Protein AF-A0A2G3L9P7-F1 (afdb_monomer)

pLDDT: mean 85.63, std 14.63, range [37.03, 97.56]

Mean predicted aligned error: 9.43 Å

Secondary structure (DSSP, 8-state):
-THHHHHHHHHHHHHHT--S--HHHHHHHHHHGGGG-SS------HHHHHHHHHHHHHHT--TT----HHHHHHHEEEETTEEEEE-HHHHHHHHHHHHHHHHHHHHHHHHHHHHHHTT-------SS-------SSS-SS---HHHHHS-HHHHHHHHS----PPPP-TTTTTS--PPPPPPPPTTHHHHHHTSHHHHHHHHTS-TT-B-TTT--BHHHH-EE-TTS-EE--EEE--GGGTTS-EEEHHHHHHHHHHHHHHHHHH---SSSSTTS-HHHHHHHEE--TTSPPEE-HHHHHHHHHHHHHH--TT-

Sequence (315 aa):
MGDVLEETFNVEFVAAGTNIEQVEGQKLIDRMSSAFAAYDAILVCEDCNNVDTAAKKLLGVPREFSFSIGQIRGFIQVRDHQPHTVNQSKAQLAWEAAKPAFVLRMRIIKAVAKAAATDTHWFEPYPRKFEPIPVYGHGDRRLSRISTWFNSDVLIDALGMQTRVSKANVSRWRDGTHKRGKPVPANYLALLKSVEYKADNWDSLPDDWACPICRRSKSQIVYVGDQGQVRFNVATTGRAWHETPKICGHCSKVQMALKSEVKSHLGDFRDSYSFVSPNELAGIILPIPHADHQVRPAEAERLLSKILTNYRPDE

Radius of gyration: 24.28 Å; Cα contacts (8 Å, |Δi|>4): 365; chains: 1; bounding box: 57×48×66 Å

Foldseek 3Di:
DLLLLVLLLLVLLLVVVDLAALQLLVVLSVVCSVVLDPDDDDDDDPLLVVQQVVLCVVVVHDPPDTADPVLSVQFWDDDPPDRIDGNNVSSVVSCVVCVVVVVVSVVVSNVSSNCSSPVVDPGDDDPDDPPPPPPVPDPDPPDDVVCVVPPPVVVCVVPPDPPVPPDDPLLVLQVDDFDDFDDQRPSLVSLQVSHPVSVVVLVVDDQQDAFPQQRHGQQQLWAADPSRRIDWDKDAAKPLPVVRGIGGPLLVVLLVSLLVVLCVVPNDDPGSDNLDDSHLSSQQWDDDGRTHTHGNNVSSVVSSVVSNVPDDPPD

Solvent-accessible surface area (backbone atoms only — not comparable to full-atom values): 18595 Å² total; per-residue (Å²): 110,41,58,58,45,55,29,43,22,43,51,36,27,60,73,66,64,48,72,65,58,36,44,61,26,43,52,46,47,69,69,47,22,70,78,67,45,93,65,83,92,75,94,75,57,69,49,63,55,47,35,49,56,50,47,38,63,76,70,70,55,65,87,92,61,78,74,50,70,76,50,45,67,69,18,56,42,83,54,88,99,49,79,48,42,70,40,62,71,50,43,50,54,52,46,65,69,44,44,65,60,50,54,51,51,54,52,50,43,49,52,51,18,40,23,22,45,66,78,67,57,90,71,75,81,72,90,66,75,83,70,73,76,80,50,97,70,82,82,54,96,66,62,59,74,64,52,78,75,38,57,61,67,59,51,48,62,69,70,40,79,78,67,84,71,70,83,73,73,61,68,54,81,38,80,48,86,63,70,82,44,55,83,73,60,94,42,42,64,20,63,33,40,16,38,63,76,45,29,54,59,56,69,74,45,65,87,84,40,48,25,80,54,69,62,43,40,58,73,39,60,34,26,37,48,98,60,56,44,66,45,73,58,70,37,76,52,46,82,74,35,64,96,51,49,58,38,40,38,53,60,48,51,54,50,52,48,51,46,55,36,52,31,75,77,74,45,88,70,97,53,93,39,65,82,56,54,66,67,62,56,31,68,23,51,43,74,41,74,22,35,62,53,34,46,41,47,74,52,46,50,54,50,48,54,51,41,69,71,68,64,60,98,88,121

Nearest PDB structures (foldseek):
  2kn6-assembly1_A  TM=1.305E-01  e=3.969E+00  Homo sapiens

Structure (mmCIF, N/CA/C/O backbone):
data_AF-A0A2G3L9P7-F1
#
_entry.id   AF-A0A2G3L9P7-F1
#
loop_
_atom_site.group_PDB
_atom_site.id
_atom_site.type_symbol
_atom_site.label_atom_id
_atom_site.label_alt_id
_atom_site.label_comp_id
_atom_site.label_asym_id
_atom_site.label_entity_id
_atom_site.label_seq_id
_atom_site.pdbx_PDB_ins_code
_atom_site.Cartn_x
_atom_site.Cartn_y
_atom_site.Cartn_z
_atom_site.occupancy
_atom_site.B_iso_or_equiv
_atom_site.auth_seq_id
_atom_site.auth_comp_id
_atom_site.auth_asym_id
_atom_site.auth_atom_id
_atom_site.pdbx_PDB_model_num
ATOM 1 N N . MET A 1 1 ? -5.479 7.035 8.020 1.00 45.75 1 MET A N 1
ATOM 2 C CA . MET A 1 1 ? -6.450 6.677 9.093 1.00 45.75 1 MET A CA 1
ATOM 3 C C . MET A 1 1 ? -7.637 5.894 8.535 1.00 45.75 1 MET A C 1
ATOM 5 O O . MET A 1 1 ? -8.103 4.996 9.228 1.00 45.75 1 MET A O 1
ATOM 9 N N . GLY A 1 2 ? -8.071 6.173 7.299 1.00 57.84 2 GLY A N 1
ATOM 10 C CA . GLY A 1 2 ? -9.013 5.330 6.551 1.00 57.84 2 GLY A CA 1
ATOM 11 C C . GLY A 1 2 ? -8.522 3.902 6.257 1.00 57.84 2 GLY A C 1
ATOM 12 O O . GLY A 1 2 ? -9.295 2.967 6.080 1.00 57.84 2 GLY A O 1
ATOM 13 N N . ASP A 1 3 ? -7.211 3.729 6.333 1.00 78.00 3 ASP A N 1
ATOM 14 C CA . ASP A 1 3 ? -6.449 2.506 6.119 1.00 78.00 3 ASP A CA 1
ATOM 15 C C . ASP A 1 3 ? -6.865 1.363 7.063 1.00 78.00 3 ASP A C 1
ATOM 17 O O . ASP A 1 3 ? -6.783 0.202 6.686 1.00 78.00 3 ASP A O 1
ATOM 21 N N . VAL A 1 4 ? -7.326 1.672 8.286 1.00 89.94 4 VAL A N 1
ATOM 22 C CA . VAL A 1 4 ? -7.689 0.643 9.283 1.00 89.94 4 VAL A CA 1
ATOM 23 C C . VAL A 1 4 ? -8.975 -0.080 8.889 1.00 89.94 4 VAL A C 1
ATOM 25 O O . VAL A 1 4 ? -9.087 -1.290 9.086 1.00 89.94 4 VAL A O 1
ATOM 28 N N . LEU A 1 5 ? -9.951 0.646 8.336 1.00 92.12 5 LEU A N 1
ATOM 29 C CA . LEU A 1 5 ? -11.205 0.048 7.884 1.00 92.12 5 LEU A CA 1
ATOM 30 C C . LEU A 1 5 ? -10.962 -0.848 6.663 1.00 92.12 5 LEU A C 1
ATOM 32 O O . LEU A 1 5 ? -11.454 -1.972 6.642 1.00 92.12 5 LEU A O 1
ATOM 36 N N . GLU A 1 6 ? -10.154 -0.389 5.704 1.00 91.50 6 GLU A N 1
ATOM 37 C CA . GLU A 1 6 ? -9.757 -1.181 4.532 1.00 91.50 6 GLU A CA 1
ATOM 38 C C . GLU A 1 6 ? -8.949 -2.429 4.930 1.00 91.50 6 GLU A C 1
ATOM 40 O O . GLU A 1 6 ? -9.239 -3.532 4.470 1.00 91.50 6 GLU A O 1
ATOM 45 N N . GLU A 1 7 ? -7.976 -2.290 5.838 1.00 92.12 7 GLU A N 1
ATOM 46 C CA . GLU A 1 7 ? -7.202 -3.418 6.374 1.00 92.12 7 GLU A CA 1
ATOM 47 C C . GLU A 1 7 ? -8.119 -4.441 7.065 1.00 92.12 7 GLU A C 1
ATOM 49 O O . GLU A 1 7 ? -8.005 -5.643 6.821 1.00 92.12 7 GLU A O 1
ATOM 54 N N . THR A 1 8 ? -9.087 -3.973 7.861 1.00 93.94 8 THR A N 1
ATOM 55 C CA . THR A 1 8 ? -10.056 -4.852 8.535 1.00 93.94 8 THR A CA 1
ATOM 56 C C . THR A 1 8 ? -10.987 -5.540 7.534 1.00 93.94 8 THR A C 1
ATOM 58 O O . THR A 1 8 ? -11.251 -6.730 7.682 1.00 93.94 8 THR A O 1
ATOM 61 N N . PHE A 1 9 ? -11.449 -4.839 6.493 1.00 94.56 9 PHE A N 1
ATOM 62 C CA . PHE A 1 9 ? -12.254 -5.427 5.418 1.00 94.56 9 PHE A CA 1
ATOM 63 C C . PHE A 1 9 ? -11.512 -6.563 4.712 1.00 94.56 9 PHE A C 1
ATOM 65 O O . PHE A 1 9 ? -12.059 -7.654 4.585 1.00 94.56 9 PHE A O 1
ATOM 72 N N . ASN A 1 10 ? -10.245 -6.353 4.338 1.00 93.44 10 ASN A N 1
ATOM 73 C CA . ASN A 1 10 ? -9.432 -7.391 3.701 1.00 93.44 10 ASN A CA 1
ATOM 74 C C . ASN A 1 10 ? -9.293 -8.632 4.599 1.00 93.44 10 ASN A C 1
ATOM 76 O O . ASN A 1 10 ? -9.399 -9.761 4.120 1.00 93.44 10 ASN A O 1
ATOM 80 N N . VAL A 1 11 ? -9.084 -8.436 5.907 1.00 93.31 11 VAL A N 1
ATOM 81 C CA . VAL A 1 11 ? -8.995 -9.535 6.883 1.00 93.31 11 VAL A CA 1
ATOM 82 C C . VAL A 1 11 ? -10.316 -10.299 6.989 1.00 93.31 11 VAL A C 1
ATOM 84 O O . VAL A 1 11 ? -10.309 -11.528 6.919 1.00 93.31 11 VAL A O 1
ATOM 87 N N . GLU A 1 12 ? -11.444 -9.601 7.129 1.00 95.25 12 GLU A N 1
ATOM 88 C CA . GLU A 1 12 ? -12.764 -10.234 7.252 1.00 95.25 12 GLU A CA 1
ATOM 89 C C . GLU A 1 12 ? -13.196 -10.924 5.947 1.00 95.25 12 GLU A C 1
ATOM 91 O O . GLU A 1 12 ? -13.764 -12.011 6.000 1.00 95.25 12 GLU A O 1
ATOM 96 N N . PHE A 1 13 ? -12.859 -10.373 4.777 1.00 95.00 13 PHE A N 1
ATOM 97 C CA . PHE A 1 13 ? -13.116 -10.999 3.474 1.00 95.00 13 PHE A CA 1
ATOM 98 C C . PHE A 1 13 ? -12.363 -12.322 3.321 1.00 95.00 13 PHE A C 1
ATOM 100 O O . PHE A 1 13 ? -12.926 -13.335 2.897 1.00 95.00 13 PHE A O 1
ATOM 107 N N . VAL A 1 14 ? -11.080 -12.339 3.690 1.00 93.19 14 VAL A N 1
ATOM 108 C CA . VAL A 1 14 ? -10.279 -13.569 3.677 1.00 93.19 14 VAL A CA 1
ATOM 109 C C . VAL A 1 14 ? -10.830 -14.578 4.685 1.00 93.19 14 VAL A C 1
ATOM 111 O O . VAL A 1 14 ? -10.954 -15.755 4.355 1.00 93.19 14 VAL A O 1
ATOM 114 N N . ALA A 1 15 ? -11.214 -14.130 5.884 1.00 94.19 15 ALA A N 1
ATOM 115 C CA . ALA A 1 15 ? -11.796 -14.991 6.912 1.00 94.19 15 ALA A CA 1
ATOM 116 C C . ALA A 1 15 ? -13.164 -15.572 6.512 1.00 94.19 15 ALA A C 1
ATOM 118 O O . ALA A 1 15 ? -13.468 -16.708 6.869 1.00 94.19 15 ALA A O 1
ATOM 119 N N . ALA A 1 16 ? -13.973 -14.822 5.759 1.00 93.69 16 ALA A N 1
ATOM 120 C CA . ALA A 1 16 ? -15.252 -15.287 5.232 1.00 93.69 16 ALA A CA 1
ATOM 121 C C . ALA A 1 16 ? -15.091 -16.385 4.168 1.00 93.69 16 ALA A C 1
ATOM 123 O O . ALA A 1 16 ? -16.015 -17.167 3.958 1.00 93.69 16 ALA A O 1
ATOM 124 N N . GLY A 1 17 ? -13.941 -16.446 3.485 1.00 92.62 17 GLY A N 1
ATOM 125 C CA . GLY A 1 17 ? -13.656 -17.466 2.471 1.00 92.62 17 GLY A CA 1
ATOM 126 C C . GLY A 1 17 ? -14.577 -17.412 1.247 1.00 92.62 17 GLY A C 1
ATOM 127 O O . GLY A 1 17 ? -14.645 -18.378 0.490 1.00 92.62 17 GLY A O 1
ATOM 128 N N . THR A 1 18 ? -15.297 -16.304 1.050 1.00 90.69 18 THR A N 1
ATOM 129 C CA . THR A 1 18 ? -16.176 -16.112 -0.106 1.00 90.69 18 THR A CA 1
ATOM 130 C C . THR A 1 18 ? -15.362 -15.984 -1.392 1.00 90.69 18 THR A C 1
ATOM 132 O O . THR A 1 18 ? -14.296 -15.367 -1.399 1.00 90.69 18 THR A O 1
ATOM 135 N N . ASN A 1 19 ? -15.880 -16.555 -2.481 1.00 93.00 19 ASN A N 1
ATOM 136 C CA . ASN A 1 19 ? -15.361 -16.379 -3.842 1.00 93.00 19 ASN A CA 1
ATOM 137 C C . ASN A 1 19 ? -16.229 -15.414 -4.666 1.00 93.00 19 ASN A C 1
ATOM 139 O O . ASN A 1 19 ? -16.094 -15.357 -5.885 1.00 93.00 19 ASN A O 1
ATOM 143 N N . ILE A 1 20 ? -17.132 -14.688 -4.005 1.00 93.75 20 ILE A N 1
ATOM 144 C CA . ILE A 1 20 ? -18.011 -13.697 -4.621 1.00 93.75 20 ILE A CA 1
ATOM 145 C C . ILE A 1 20 ? -17.401 -12.315 -4.402 1.00 93.75 20 ILE A C 1
ATOM 147 O O . ILE A 1 20 ? -17.007 -11.968 -3.289 1.00 93.75 20 ILE A O 1
ATOM 151 N N . GLU A 1 21 ? -17.320 -11.541 -5.476 1.00 94.19 21 GLU A N 1
ATOM 152 C CA . GLU A 1 21 ? -16.833 -10.162 -5.477 1.00 94.19 21 GLU A CA 1
ATOM 153 C C . GLU A 1 21 ? -17.782 -9.269 -4.670 1.00 94.19 21 GLU A C 1
ATOM 155 O O . GLU A 1 21 ? -18.997 -9.340 -4.825 1.00 94.19 21 GLU A O 1
ATOM 160 N N . GLN A 1 22 ? -17.231 -8.422 -3.806 1.00 94.56 22 GLN A N 1
ATOM 161 C CA . GLN A 1 22 ? -17.985 -7.548 -2.901 1.00 94.56 22 GLN A CA 1
ATOM 162 C C . GLN A 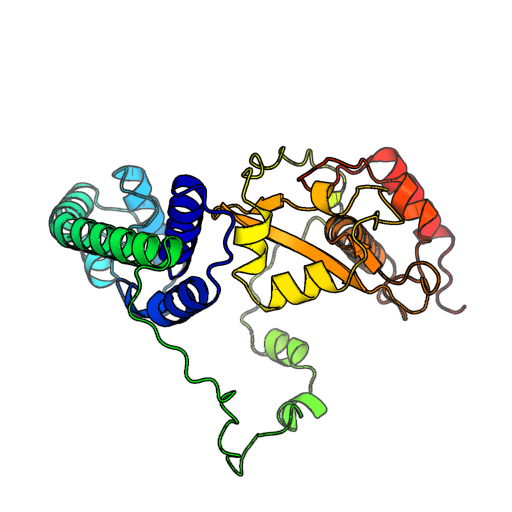1 22 ? -17.796 -6.087 -3.317 1.00 94.56 22 GLN A C 1
ATOM 164 O O . GLN A 1 22 ? -17.210 -5.283 -2.590 1.00 94.56 22 GLN A O 1
ATOM 169 N N . VAL A 1 23 ? -18.244 -5.752 -4.531 1.00 93.44 23 VAL A N 1
ATOM 170 C CA . VAL A 1 23 ? -18.059 -4.415 -5.125 1.00 93.44 23 VAL A CA 1
ATOM 171 C C . VAL A 1 23 ? -18.798 -3.338 -4.330 1.00 93.44 23 VAL A C 1
ATOM 173 O O . VAL A 1 23 ? -18.254 -2.267 -4.056 1.00 93.44 23 VAL A O 1
ATOM 176 N N . GLU A 1 24 ? -20.036 -3.613 -3.927 1.00 93.25 24 GLU A N 1
ATOM 177 C CA . GLU A 1 24 ? -20.835 -2.681 -3.127 1.00 93.25 24 GLU A CA 1
ATOM 178 C C . GLU A 1 24 ? -20.276 -2.537 -1.709 1.00 93.25 24 GLU A C 1
ATOM 180 O O . GLU A 1 24 ? -20.142 -1.416 -1.208 1.00 93.25 24 GLU A O 1
ATOM 185 N N . GLY A 1 25 ? -19.833 -3.651 -1.121 1.00 93.31 25 GLY A N 1
ATOM 186 C CA . GLY A 1 25 ? -19.114 -3.670 0.145 1.00 93.31 25 GLY A CA 1
ATOM 187 C C . GLY A 1 25 ? -17.874 -2.782 0.102 1.00 93.31 25 GLY A C 1
ATOM 188 O O . GLY A 1 25 ? -17.698 -1.935 0.975 1.00 93.31 25 GLY A O 1
ATOM 189 N N . GLN A 1 26 ? -17.058 -2.880 -0.950 1.00 92.50 26 GLN A N 1
ATOM 190 C CA . GLN A 1 26 ? -15.898 -2.006 -1.131 1.00 92.50 26 GLN A CA 1
ATOM 191 C C . GLN A 1 26 ? -16.296 -0.523 -1.242 1.00 92.50 26 GLN A C 1
ATOM 193 O O . GLN A 1 26 ? -15.678 0.326 -0.600 1.00 92.50 26 GLN A O 1
ATOM 198 N N . LYS A 1 27 ? -17.360 -0.189 -1.985 1.00 91.75 27 LYS A N 1
ATOM 199 C CA . LYS A 1 27 ? -17.859 1.197 -2.090 1.00 91.75 27 LYS A CA 1
ATOM 200 C C . LYS A 1 27 ? -18.332 1.750 -0.741 1.00 91.75 27 LYS A C 1
ATOM 202 O O . LYS A 1 27 ? -18.128 2.933 -0.456 1.00 91.75 27 LYS A O 1
ATOM 207 N N . LEU A 1 28 ? -18.928 0.911 0.109 1.00 93.19 28 LEU A N 1
ATOM 208 C CA . LEU A 1 28 ? -19.267 1.281 1.484 1.00 93.19 28 LEU A CA 1
ATOM 209 C C . LEU A 1 28 ? -18.010 1.607 2.302 1.00 93.19 28 LEU A C 1
ATOM 211 O O . LEU A 1 28 ? -17.993 2.619 3.009 1.00 93.19 28 LEU A O 1
ATOM 215 N N . ILE A 1 29 ? -16.962 0.785 2.189 1.00 93.19 29 ILE A N 1
ATOM 216 C CA . ILE A 1 29 ? -15.677 1.015 2.864 1.00 93.19 29 ILE A CA 1
ATOM 217 C C . ILE A 1 29 ? -15.079 2.355 2.436 1.00 93.19 29 ILE A C 1
ATOM 219 O O . ILE A 1 29 ? -14.770 3.180 3.299 1.00 93.19 29 ILE A O 1
ATOM 223 N N . ASP A 1 30 ? -15.004 2.616 1.130 1.00 89.19 30 ASP A N 1
ATOM 224 C CA . ASP A 1 30 ? -14.465 3.865 0.582 1.00 89.19 30 ASP A CA 1
ATOM 225 C C . ASP A 1 30 ? -15.252 5.086 1.088 1.00 89.19 30 ASP A C 1
ATOM 227 O O . ASP A 1 30 ? -14.669 6.099 1.482 1.00 89.19 30 ASP A O 1
ATOM 231 N N . ARG A 1 31 ? -16.585 4.970 1.161 1.00 88.31 31 ARG A N 1
ATOM 232 C CA . ARG A 1 31 ? -17.474 6.024 1.667 1.00 88.31 31 ARG A CA 1
ATOM 233 C C . ARG A 1 31 ? -17.305 6.289 3.164 1.00 88.31 31 ARG A C 1
ATOM 235 O O . ARG A 1 31 ? -17.352 7.444 3.583 1.00 88.31 31 ARG A O 1
ATOM 242 N N . MET A 1 32 ? -17.182 5.246 3.985 1.00 90.19 32 MET A N 1
ATOM 243 C CA . MET A 1 32 ? -17.156 5.372 5.451 1.00 90.19 32 MET A CA 1
ATOM 244 C C . MET A 1 32 ? -15.759 5.608 6.027 1.00 90.19 32 MET A C 1
ATOM 246 O O . MET A 1 32 ? -15.637 5.977 7.194 1.00 90.19 32 MET A O 1
ATOM 250 N N . SER A 1 33 ? -14.713 5.411 5.229 1.00 85.19 33 SER A N 1
ATOM 251 C CA . SER A 1 33 ? -13.311 5.453 5.645 1.00 85.19 33 SER A CA 1
ATOM 252 C C . SER A 1 33 ? -12.945 6.692 6.480 1.00 85.19 33 SER A C 1
ATOM 254 O O . SER A 1 33 ? -12.335 6.579 7.548 1.00 85.19 33 SER A O 1
ATOM 256 N N . SER A 1 34 ? -13.379 7.883 6.051 1.00 85.38 34 SER A N 1
ATOM 257 C CA . SER A 1 34 ? -13.113 9.148 6.752 1.00 85.38 34 SER A CA 1
ATOM 258 C C . SER A 1 34 ? -13.932 9.325 8.034 1.00 85.38 34 SER A C 1
ATOM 260 O O . SER A 1 34 ? -13.434 9.918 8.989 1.00 85.38 34 SER A O 1
ATOM 262 N N . ALA A 1 35 ? -15.146 8.768 8.100 1.00 87.94 35 ALA A N 1
ATOM 263 C CA . ALA A 1 35 ? -16.040 8.889 9.255 1.00 87.94 35 ALA A CA 1
ATOM 264 C C . ALA A 1 35 ? -15.494 8.194 10.513 1.00 87.94 35 ALA A C 1
ATOM 266 O O . ALA A 1 35 ? -15.916 8.495 11.626 1.00 87.94 35 ALA A O 1
ATOM 267 N N . PHE A 1 36 ? -14.541 7.274 10.345 1.00 90.19 36 PHE A N 1
ATOM 268 C CA . PHE A 1 36 ? -13.866 6.602 11.449 1.00 90.19 36 PHE A CA 1
ATOM 269 C C . PHE A 1 36 ? -12.564 7.277 11.885 1.00 90.19 36 PHE A C 1
ATOM 271 O O . PHE A 1 36 ? -11.889 6.737 12.759 1.00 90.19 36 PHE A O 1
ATOM 278 N N . ALA A 1 37 ? -12.167 8.422 11.327 1.00 87.69 37 ALA A N 1
ATOM 279 C CA . ALA A 1 37 ? -11.039 9.171 11.878 1.00 87.69 37 ALA A CA 1
ATOM 280 C C . ALA A 1 37 ? -11.345 9.601 13.328 1.00 87.69 37 ALA A C 1
ATOM 282 O O . ALA A 1 37 ? -12.459 10.008 13.639 1.00 87.69 37 ALA A O 1
ATOM 283 N N . ALA A 1 38 ? -10.367 9.494 14.239 1.00 87.12 38 ALA A N 1
ATOM 284 C CA . ALA A 1 38 ? -10.576 9.946 15.623 1.00 87.12 38 ALA A CA 1
ATOM 285 C C . ALA A 1 38 ? -10.618 11.475 15.729 1.00 87.12 38 ALA A C 1
ATOM 287 O O . ALA A 1 38 ? -11.295 11.999 16.609 1.00 87.12 38 ALA A O 1
ATOM 288 N N . TYR A 1 39 ? -9.862 12.160 14.869 1.00 87.50 39 TYR A N 1
ATOM 289 C CA . TYR A 1 39 ? -9.639 13.601 14.906 1.00 87.50 39 TYR A CA 1
ATOM 290 C C . TYR A 1 39 ? -9.497 14.141 13.483 1.00 87.50 39 TYR A C 1
ATOM 292 O O . TYR A 1 39 ? -9.090 13.403 12.578 1.00 87.50 39 TYR A O 1
ATOM 300 N N . ASP A 1 40 ? -9.776 15.432 13.317 1.00 85.50 40 ASP A N 1
ATOM 301 C CA . ASP A 1 40 ? -9.566 16.143 12.060 1.00 85.50 40 ASP A CA 1
ATOM 302 C C . ASP A 1 40 ? -8.080 16.230 11.696 1.00 85.50 40 ASP A C 1
ATOM 304 O O . ASP A 1 40 ? -7.196 16.281 12.558 1.00 85.50 40 ASP A O 1
ATOM 308 N N . ALA A 1 41 ? -7.802 16.266 10.393 1.00 84.31 41 ALA A N 1
ATOM 309 C CA . ALA A 1 41 ? -6.450 16.452 9.889 1.00 84.31 41 ALA A CA 1
ATOM 310 C C . ALA A 1 41 ? -5.984 17.891 10.149 1.00 84.31 41 ALA A C 1
ATOM 312 O O . ALA A 1 41 ? -6.588 18.844 9.657 1.00 84.31 41 ALA A O 1
ATOM 313 N N . ILE A 1 42 ? -4.889 18.041 10.895 1.00 84.94 42 ILE A 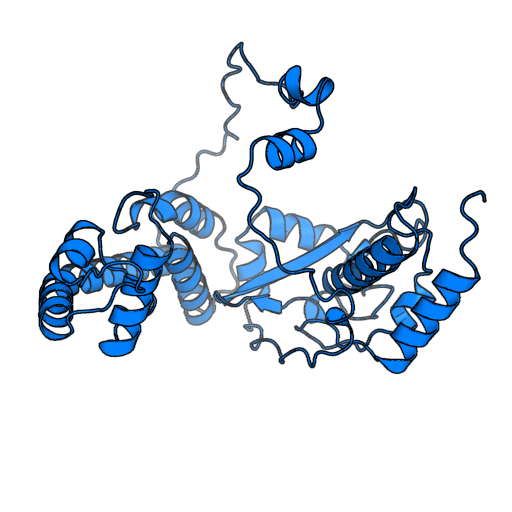N 1
ATOM 314 C CA . ILE A 1 42 ? -4.285 19.340 11.205 1.00 84.94 42 ILE A CA 1
ATOM 315 C C . ILE A 1 42 ? -2.767 19.302 11.028 1.00 84.94 42 ILE A C 1
ATOM 317 O O . ILE A 1 42 ? -2.140 18.248 11.150 1.00 84.94 42 ILE A O 1
ATOM 321 N N . LEU A 1 43 ? -2.176 20.462 10.735 1.00 87.94 43 LEU A N 1
ATOM 322 C CA . LEU A 1 43 ? -0.730 20.608 10.588 1.00 87.94 43 LEU A CA 1
ATOM 323 C C . LEU A 1 43 ? -0.057 20.642 11.966 1.00 87.94 43 LEU A C 1
ATOM 325 O O . LEU A 1 43 ? -0.441 21.426 12.833 1.00 87.94 43 LEU A O 1
ATOM 329 N N . VAL A 1 44 ? 0.977 19.822 12.143 1.00 85.38 44 VAL A N 1
ATOM 330 C CA . VAL A 1 44 ? 1.804 19.775 13.355 1.00 85.38 44 VAL A CA 1
ATOM 331 C C . VAL A 1 44 ? 3.285 19.792 12.996 1.00 85.38 44 VAL A C 1
ATOM 333 O O . VAL A 1 44 ? 3.665 19.376 11.902 1.00 85.38 44 VAL A O 1
ATOM 336 N N . CYS A 1 45 ? 4.128 20.272 13.914 1.00 89.12 45 CYS A N 1
ATOM 337 C CA . CYS A 1 45 ? 5.578 20.186 13.747 1.00 89.12 45 CYS A CA 1
ATOM 338 C C . CYS A 1 45 ? 6.081 18.742 13.920 1.00 89.12 45 CYS A C 1
ATOM 340 O O . CYS A 1 45 ? 5.410 17.894 14.519 1.00 89.12 45 CYS A O 1
ATOM 342 N N . GLU A 1 46 ? 7.290 18.482 13.421 1.00 89.56 46 GLU A N 1
ATOM 343 C CA . GLU A 1 46 ? 7.929 17.164 13.480 1.00 89.56 46 GLU A CA 1
ATOM 344 C C . GLU A 1 46 ? 8.090 16.656 14.921 1.00 89.56 46 GLU A C 1
ATOM 346 O O . GLU A 1 46 ? 7.760 15.506 15.205 1.00 89.56 46 GLU A O 1
ATOM 351 N N . ASP A 1 47 ? 8.493 17.517 15.860 1.00 90.94 47 ASP A N 1
ATOM 352 C CA . ASP A 1 47 ? 8.690 17.120 17.258 1.00 90.94 47 ASP A CA 1
ATOM 353 C C . ASP A 1 47 ? 7.383 16.689 17.945 1.00 90.94 47 ASP A C 1
ATOM 355 O O . ASP A 1 47 ? 7.357 15.689 18.663 1.00 90.94 47 ASP A O 1
ATOM 359 N N . CYS A 1 48 ? 6.267 17.380 17.689 1.00 90.44 48 CYS A N 1
ATOM 360 C CA . CYS A 1 48 ? 4.949 16.978 18.194 1.00 90.44 48 CYS A CA 1
ATOM 361 C C . CYS A 1 48 ? 4.485 15.642 17.592 1.00 90.44 48 CYS A C 1
ATOM 363 O O . CYS A 1 48 ? 3.915 14.812 18.302 1.00 90.44 48 CYS A O 1
ATOM 365 N N . ASN A 1 49 ? 4.753 15.407 16.304 1.00 90.19 49 ASN A N 1
ATOM 366 C CA . ASN A 1 49 ? 4.449 14.132 15.651 1.00 90.19 49 ASN A CA 1
ATOM 367 C C . ASN A 1 49 ? 5.310 12.979 16.212 1.00 90.19 49 ASN A C 1
ATOM 369 O O . ASN A 1 49 ? 4.829 11.862 16.432 1.00 90.19 49 ASN A O 1
ATOM 373 N N . ASN A 1 50 ? 6.579 13.260 16.517 1.00 93.56 50 ASN A N 1
ATOM 374 C CA . ASN A 1 50 ? 7.495 12.304 17.135 1.00 93.56 50 ASN A CA 1
ATOM 375 C C . ASN A 1 50 ? 7.061 11.925 18.558 1.00 93.56 50 ASN A C 1
ATOM 377 O O . ASN A 1 50 ? 7.216 10.769 18.954 1.00 93.56 50 ASN A O 1
ATOM 381 N N . VAL A 1 51 ? 6.457 12.854 19.304 1.00 95.12 51 VAL A N 1
ATOM 382 C CA . VAL A 1 51 ? 5.922 12.607 20.653 1.00 95.12 51 VAL A CA 1
ATOM 383 C C . VAL A 1 51 ? 4.783 11.587 20.658 1.00 95.12 51 VAL A C 1
ATOM 385 O O . VAL A 1 51 ? 4.789 10.712 21.523 1.00 95.12 51 VAL A O 1
ATOM 388 N N . ASP A 1 52 ? 3.855 11.627 19.693 1.00 94.00 52 ASP A N 1
ATOM 389 C CA . ASP A 1 52 ? 2.815 10.588 19.546 1.00 94.00 52 ASP A CA 1
ATOM 390 C C . ASP A 1 52 ? 3.459 9.209 19.345 1.00 94.00 52 ASP A C 1
ATOM 392 O O . ASP A 1 52 ? 3.167 8.248 20.057 1.00 94.00 52 ASP A O 1
ATOM 396 N N . THR A 1 53 ? 4.411 9.121 18.415 1.00 92.88 53 THR A N 1
ATOM 397 C CA . THR A 1 53 ? 5.125 7.871 18.113 1.00 92.88 53 THR A CA 1
ATOM 398 C C . THR A 1 53 ? 5.895 7.342 19.327 1.00 92.88 53 THR A C 1
ATOM 400 O O . THR A 1 53 ? 5.813 6.151 19.645 1.00 92.88 53 THR A O 1
ATOM 403 N N . ALA A 1 54 ? 6.609 8.216 20.040 1.00 94.38 54 ALA A N 1
ATOM 404 C CA . ALA A 1 54 ? 7.359 7.865 21.239 1.00 94.38 54 ALA A CA 1
ATOM 405 C C . ALA A 1 54 ? 6.436 7.400 22.375 1.00 94.38 54 ALA A C 1
ATOM 407 O O . ALA A 1 54 ? 6.698 6.362 22.982 1.00 94.38 54 ALA A O 1
ATOM 408 N N . ALA A 1 55 ? 5.333 8.114 22.625 1.00 95.75 55 ALA A N 1
ATOM 409 C CA . ALA A 1 55 ? 4.359 7.751 23.650 1.00 95.75 55 ALA A CA 1
ATOM 410 C C . ALA A 1 55 ? 3.740 6.379 23.363 1.00 95.75 55 ALA A C 1
ATOM 412 O O . ALA A 1 55 ? 3.712 5.522 24.246 1.00 95.75 55 ALA A O 1
ATOM 413 N N . LYS A 1 56 ? 3.328 6.118 22.115 1.00 95.12 56 LYS A N 1
ATOM 414 C CA . LYS A 1 56 ? 2.757 4.818 21.739 1.00 95.12 56 LYS A CA 1
ATOM 415 C C . LYS A 1 56 ? 3.728 3.665 21.978 1.00 95.12 56 LYS A C 1
ATOM 417 O O . LYS A 1 56 ? 3.340 2.638 22.530 1.00 95.12 56 LYS A O 1
ATOM 422 N N . LYS A 1 57 ? 5.002 3.858 21.618 1.00 95.06 57 LYS A N 1
ATOM 423 C CA . LYS A 1 57 ? 6.062 2.865 21.829 1.00 95.06 57 LYS A CA 1
ATOM 424 C C . LYS A 1 57 ? 6.338 2.615 23.314 1.00 95.06 57 LYS A C 1
ATOM 426 O O . LYS A 1 57 ? 6.497 1.464 23.701 1.00 95.06 57 LYS A O 1
ATOM 431 N N . LEU A 1 58 ? 6.387 3.671 24.131 1.00 95.12 58 LEU A N 1
ATOM 432 C CA . LEU A 1 58 ? 6.626 3.570 25.576 1.00 95.12 58 LEU A CA 1
ATOM 433 C C . LEU A 1 58 ? 5.510 2.819 26.306 1.00 95.12 58 LEU A C 1
ATOM 435 O O . LEU A 1 58 ? 5.784 2.086 27.251 1.00 95.12 58 LEU A O 1
ATOM 439 N N . LEU A 1 59 ? 4.263 3.015 25.878 1.00 95.75 59 LEU A N 1
ATOM 440 C CA . LEU A 1 59 ? 3.087 2.444 26.534 1.00 95.75 59 LEU A CA 1
ATOM 441 C C . LEU A 1 59 ? 2.635 1.102 25.930 1.00 95.75 59 LEU A C 1
ATOM 443 O O . LEU A 1 59 ? 1.765 0.446 26.494 1.00 95.75 59 LEU A O 1
ATOM 447 N N . GLY A 1 60 ? 3.190 0.697 24.783 1.00 94.38 60 GLY A N 1
ATOM 448 C CA . GLY A 1 60 ? 2.801 -0.537 24.093 1.00 94.38 60 GLY A CA 1
ATOM 449 C C . GLY A 1 60 ? 1.357 -0.526 23.578 1.00 94.38 60 GLY A C 1
ATOM 450 O O . GLY A 1 60 ? 0.711 -1.572 23.536 1.00 94.38 60 GLY A O 1
ATOM 451 N N . VAL A 1 61 ? 0.823 0.647 23.223 1.00 94.44 61 VAL A N 1
ATOM 452 C CA . VAL A 1 61 ? -0.558 0.773 22.723 1.00 94.44 61 VAL A CA 1
ATOM 453 C C . VAL A 1 61 ? -0.676 0.305 21.262 1.00 94.44 61 VAL A C 1
ATOM 455 O O . VAL A 1 61 ? 0.328 0.291 20.542 1.00 94.44 61 VAL A O 1
ATOM 458 N N . PRO A 1 62 ? -1.887 -0.062 20.795 1.00 93.31 62 PRO A N 1
ATOM 459 C CA . PRO A 1 62 ? -2.106 -0.525 19.423 1.00 93.31 62 PRO A CA 1
ATOM 460 C C . PRO A 1 62 ? -1.679 0.490 18.352 1.00 93.31 62 PRO A C 1
ATOM 462 O O . PRO A 1 62 ? -1.769 1.702 18.556 1.00 93.31 62 PRO A O 1
ATOM 465 N N . ARG A 1 63 ? -1.261 -0.006 17.178 1.00 90.81 63 ARG A N 1
ATOM 466 C CA . ARG A 1 63 ? -0.763 0.822 16.059 1.00 90.81 63 ARG A CA 1
ATOM 467 C C . ARG A 1 63 ? -1.835 1.769 15.517 1.00 90.81 63 ARG A C 1
ATOM 469 O O . ARG A 1 63 ? -1.518 2.848 15.025 1.00 90.81 63 ARG A O 1
ATOM 476 N N . GLU A 1 64 ? -3.090 1.349 15.590 1.00 90.75 64 GLU A N 1
ATOM 477 C CA . GLU A 1 64 ? -4.268 2.035 15.060 1.00 90.75 64 GLU A CA 1
ATOM 478 C C . GLU A 1 64 ? -4.688 3.228 15.932 1.00 90.75 64 GLU A C 1
ATOM 480 O O . GLU A 1 64 ? -5.500 4.054 15.508 1.00 90.75 64 GLU A O 1
ATOM 485 N N . PHE A 1 65 ? -4.148 3.320 17.150 1.00 93.50 65 PHE A N 1
ATOM 486 C CA . PHE A 1 65 ? -4.382 4.430 18.057 1.00 93.50 65 PHE A CA 1
ATOM 487 C C . PHE A 1 65 ? -3.410 5.589 17.786 1.00 93.50 65 PHE A C 1
ATOM 489 O O . PHE A 1 65 ? -2.256 5.403 17.396 1.00 93.50 65 PHE A O 1
ATOM 496 N N . SER A 1 66 ? -3.883 6.809 18.019 1.00 91.88 66 SER A N 1
ATOM 497 C CA . SER A 1 66 ? -3.074 8.027 18.025 1.00 91.88 66 SER A CA 1
ATOM 498 C C . SER A 1 66 ? -3.665 8.987 19.047 1.00 91.88 66 SER A C 1
ATOM 500 O O . SER A 1 66 ? -4.886 9.019 19.225 1.00 91.88 66 SER A O 1
ATOM 502 N N . PHE A 1 67 ? -2.808 9.732 19.737 1.00 94.31 67 PHE A N 1
ATOM 503 C CA . PHE A 1 67 ? -3.245 10.744 20.685 1.00 94.31 67 PHE A CA 1
ATOM 504 C C . PHE A 1 67 ? -3.712 12.005 19.951 1.00 94.31 67 PHE A C 1
ATOM 506 O O . PHE A 1 67 ? -3.090 12.461 18.993 1.00 94.31 67 PHE A O 1
ATOM 513 N N . SER A 1 68 ? -4.793 12.617 20.435 1.00 93.00 68 SER A N 1
ATOM 514 C CA . SER A 1 68 ? -5.211 13.941 19.973 1.00 93.00 68 SER A CA 1
ATOM 515 C C . SER A 1 68 ? -4.172 14.998 20.342 1.00 93.00 68 SER A C 1
ATOM 517 O O . SER A 1 68 ? -3.425 14.846 21.311 1.00 93.00 68 SER A O 1
ATOM 519 N N . ILE A 1 69 ? -4.179 16.139 19.654 1.00 93.56 69 ILE A N 1
ATOM 520 C CA . ILE A 1 69 ? -3.299 17.259 20.023 1.00 93.56 69 ILE A CA 1
ATOM 521 C C . ILE A 1 69 ? -3.597 17.782 21.430 1.00 93.56 69 ILE A C 1
ATOM 523 O O . ILE A 1 69 ? -2.676 18.135 22.166 1.00 93.56 69 ILE A O 1
ATOM 527 N N . GLY A 1 70 ? -4.866 17.763 21.848 1.00 92.88 70 GLY A N 1
ATOM 528 C CA . GLY A 1 70 ? -5.243 18.091 23.223 1.00 92.88 70 GLY A CA 1
ATOM 529 C C . GLY A 1 70 ? -4.613 17.138 24.244 1.00 92.88 70 GLY A C 1
ATOM 530 O O . GLY A 1 70 ? -4.144 17.583 25.290 1.00 92.88 70 GLY A O 1
ATOM 531 N N . GLN A 1 71 ? -4.540 15.844 23.922 1.00 95.06 71 GLN A N 1
ATOM 532 C CA . GLN A 1 71 ? -3.889 14.841 24.767 1.00 95.06 71 GLN A CA 1
ATOM 533 C C . GLN A 1 71 ? -2.368 15.011 24.771 1.00 95.06 71 GLN A C 1
ATOM 535 O O . GLN A 1 71 ? -1.781 15.068 25.850 1.00 95.06 71 GLN A O 1
ATOM 540 N N . ILE A 1 72 ? -1.744 15.168 23.596 1.00 95.62 72 ILE A N 1
ATOM 541 C CA . ILE A 1 72 ? -0.297 15.398 23.452 1.00 95.62 72 ILE A CA 1
ATOM 542 C C . ILE A 1 72 ? 0.132 16.611 24.271 1.00 95.62 72 ILE A C 1
ATOM 544 O O . ILE A 1 72 ? 1.060 16.511 25.071 1.00 95.62 72 ILE A O 1
ATOM 548 N N . ARG A 1 73 ? -0.601 17.726 24.178 1.00 95.25 73 ARG A N 1
ATOM 549 C CA . ARG A 1 73 ? -0.354 18.927 24.989 1.00 95.25 73 ARG A CA 1
ATOM 550 C C . ARG A 1 73 ? -0.341 18.640 26.496 1.00 95.25 73 ARG A C 1
ATOM 552 O O . ARG A 1 73 ? 0.368 19.312 27.238 1.00 95.25 73 ARG A O 1
ATOM 559 N N . GLY A 1 74 ? -1.110 17.655 26.956 1.00 95.94 74 GLY A N 1
ATOM 560 C CA . GLY A 1 74 ? -1.183 17.276 28.365 1.00 95.94 74 GLY A CA 1
ATOM 561 C C . GLY A 1 74 ? 0.062 16.556 28.891 1.00 95.94 74 GLY A C 1
ATOM 562 O O . GLY A 1 74 ? 0.391 16.709 30.071 1.00 95.94 74 GLY A O 1
ATOM 563 N N . PHE A 1 75 ? 0.760 15.787 28.049 1.00 97.19 75 PHE A N 1
ATOM 564 C CA . PHE A 1 75 ? 1.898 14.955 28.466 1.00 97.19 75 PHE A CA 1
ATOM 565 C C . PHE A 1 75 ? 3.237 15.318 27.816 1.00 97.19 75 PHE A C 1
ATOM 567 O O . PHE A 1 75 ? 4.263 14.760 28.208 1.00 97.19 75 PHE A O 1
ATOM 574 N N . ILE A 1 76 ? 3.259 16.239 26.857 1.00 96.50 76 ILE A N 1
ATOM 575 C CA . ILE A 1 76 ? 4.490 16.713 26.231 1.00 96.50 76 ILE A CA 1
ATOM 576 C C . ILE A 1 76 ? 5.344 17.522 27.212 1.00 96.50 76 ILE A C 1
ATOM 578 O O . ILE A 1 76 ? 4.840 18.281 28.042 1.00 96.50 76 ILE A O 1
ATOM 582 N N . GLN A 1 77 ? 6.657 17.362 27.109 1.00 95.38 77 GLN A N 1
ATOM 583 C CA . GLN A 1 77 ? 7.647 18.150 27.828 1.00 95.38 77 GLN A CA 1
ATOM 584 C C . GLN A 1 77 ? 8.516 18.879 26.807 1.00 95.38 77 GLN A C 1
ATOM 586 O O . GLN A 1 77 ? 9.256 18.258 26.044 1.00 95.38 77 GLN A O 1
ATOM 591 N N . VAL A 1 78 ? 8.395 20.204 26.793 1.00 94.50 78 VAL A N 1
ATOM 592 C CA . VAL A 1 78 ? 9.117 21.088 25.874 1.00 94.50 78 VAL A CA 1
ATOM 593 C C . VAL A 1 78 ? 10.334 21.667 26.589 1.00 94.50 78 VAL A C 1
ATOM 595 O O . VAL A 1 78 ? 10.249 22.040 27.761 1.00 94.50 78 VAL A O 1
ATOM 598 N N . ARG A 1 79 ? 11.466 21.724 25.886 1.00 91.25 79 ARG A N 1
ATOM 599 C CA . ARG A 1 79 ? 12.707 22.360 26.335 1.00 91.25 79 ARG A CA 1
ATOM 600 C C . ARG A 1 79 ? 13.340 23.109 25.172 1.00 91.25 79 ARG A C 1
ATOM 602 O O . ARG A 1 79 ? 13.205 22.689 24.024 1.00 91.25 79 ARG A O 1
ATOM 609 N N . ASP A 1 80 ? 14.047 24.185 25.487 1.00 90.56 80 ASP A N 1
ATOM 610 C CA . ASP A 1 80 ? 14.709 25.007 24.480 1.00 90.56 80 ASP A CA 1
ATOM 611 C C . ASP A 1 80 ? 15.751 24.188 23.714 1.00 90.56 80 ASP A C 1
ATOM 613 O O . ASP A 1 80 ? 16.580 23.492 24.306 1.00 90.56 80 ASP A O 1
ATOM 617 N N . HIS A 1 81 ? 15.688 24.277 22.383 1.00 90.31 81 HIS A N 1
ATOM 618 C CA . HIS A 1 81 ? 16.623 23.636 21.452 1.00 90.31 81 HIS A CA 1
ATOM 619 C C . HIS A 1 81 ? 16.772 22.112 21.623 1.00 90.31 81 HIS A C 1
ATOM 621 O O . HIS A 1 81 ? 17.812 21.551 21.276 1.00 90.31 81 HIS A O 1
ATOM 627 N N . GLN A 1 82 ? 15.754 21.430 22.155 1.00 89.75 82 GLN A N 1
ATOM 628 C CA . GLN A 1 82 ? 15.762 19.980 22.353 1.00 89.75 82 GLN A CA 1
ATOM 629 C C . GLN A 1 82 ? 14.483 19.335 21.804 1.00 89.75 82 GLN A C 1
ATOM 631 O O . GLN A 1 82 ? 13.408 19.935 21.909 1.00 89.75 82 GLN A O 1
ATOM 636 N N . PRO A 1 83 ? 14.568 18.092 21.287 1.00 91.44 83 PRO A N 1
ATOM 637 C CA . PRO A 1 83 ? 13.387 17.323 20.922 1.00 91.44 83 PRO A CA 1
ATOM 638 C C . PRO A 1 83 ? 12.428 17.181 22.103 1.00 91.44 83 PRO A C 1
ATOM 640 O O . PRO A 1 83 ? 12.843 17.041 23.258 1.00 91.44 83 PRO A O 1
ATOM 643 N N . HIS A 1 84 ? 11.133 17.192 21.811 1.00 93.62 84 HIS A N 1
ATOM 644 C CA . HIS A 1 84 ? 10.107 17.051 22.834 1.00 93.62 84 HIS A CA 1
ATOM 645 C C . HIS A 1 84 ? 10.153 15.662 23.486 1.00 93.62 84 HIS A C 1
ATOM 647 O O . HIS A 1 84 ? 10.266 14.639 22.809 1.00 93.62 84 HIS A O 1
ATOM 653 N N . THR A 1 85 ? 10.027 15.618 24.813 1.00 95.12 85 THR A N 1
ATOM 654 C CA . THR A 1 85 ? 9.993 14.361 25.574 1.00 95.12 85 THR A CA 1
ATOM 655 C C . THR A 1 85 ? 8.585 14.047 26.075 1.00 95.12 85 THR A C 1
ATOM 657 O O . THR A 1 85 ? 7.703 14.905 26.125 1.00 95.12 85 THR A O 1
ATOM 660 N N . VAL A 1 86 ? 8.354 12.782 26.431 1.00 96.75 86 VAL A N 1
ATOM 661 C CA . VAL A 1 86 ? 7.050 12.278 26.882 1.00 96.75 86 VAL A CA 1
ATOM 662 C C . VAL A 1 86 ? 7.047 12.152 28.403 1.00 96.75 86 VAL A C 1
ATOM 664 O O . VAL A 1 86 ? 7.874 11.441 28.971 1.00 96.75 86 VAL A O 1
ATOM 667 N N . ASN A 1 87 ? 6.073 12.762 29.077 1.00 97.12 87 ASN A N 1
ATOM 668 C CA . ASN A 1 87 ? 5.747 12.410 30.456 1.00 97.12 87 ASN A CA 1
ATOM 669 C C . ASN A 1 87 ? 4.940 11.102 30.470 1.00 97.12 87 ASN A C 1
ATOM 671 O O . ASN A 1 87 ? 3.736 11.104 30.207 1.00 97.12 87 ASN A O 1
ATOM 675 N N . GLN A 1 88 ? 5.605 9.989 30.787 1.00 96.25 88 GLN A N 1
ATOM 676 C CA . GLN A 1 88 ? 5.012 8.651 30.719 1.00 96.25 88 GLN A CA 1
ATOM 677 C C . GLN A 1 88 ? 3.756 8.502 31.591 1.00 96.25 88 GLN A C 1
ATOM 679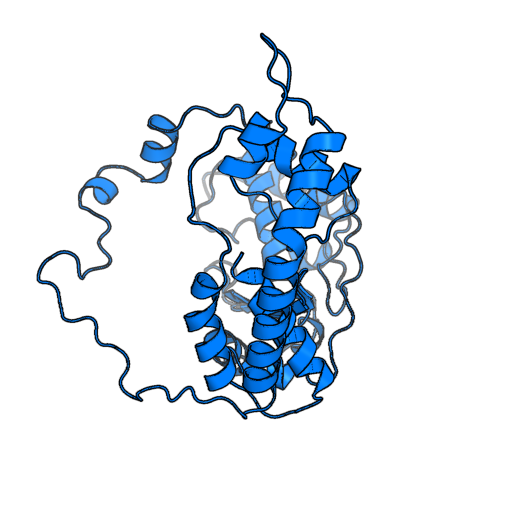 O O . GLN A 1 88 ? 2.753 7.973 31.119 1.00 96.25 88 GLN A O 1
ATOM 684 N N . SER A 1 89 ? 3.765 9.010 32.827 1.00 96.94 89 SER A N 1
ATOM 685 C CA . SER A 1 89 ? 2.617 8.891 33.737 1.00 96.94 89 SER A CA 1
ATOM 686 C C . SER A 1 89 ? 1.385 9.621 33.203 1.00 96.94 89 SER A C 1
ATOM 688 O O . SER A 1 89 ? 0.278 9.087 33.237 1.00 96.94 89 SER A O 1
ATOM 690 N N . LYS A 1 90 ? 1.565 10.830 32.654 1.00 97.12 90 LYS A N 1
ATOM 691 C CA . LYS A 1 90 ? 0.460 11.584 32.042 1.00 97.12 90 LYS A CA 1
ATOM 692 C C . LYS A 1 90 ? -0.019 10.951 30.735 1.00 97.12 90 LYS A C 1
ATOM 694 O O . LYS A 1 90 ? -1.221 10.940 30.482 1.00 97.12 90 LYS A O 1
ATOM 699 N N . ALA A 1 91 ? 0.893 10.402 29.934 1.00 97.00 91 ALA A N 1
ATOM 700 C CA . ALA A 1 91 ? 0.539 9.679 28.717 1.00 97.00 91 ALA A CA 1
ATOM 701 C C . ALA A 1 91 ? -0.279 8.411 29.033 1.00 97.00 91 ALA A C 1
ATOM 703 O O . ALA A 1 91 ? -1.276 8.152 28.362 1.00 97.00 91 ALA A O 1
ATOM 704 N N . GLN A 1 92 ? 0.073 7.674 30.095 1.00 97.56 92 GLN A N 1
ATOM 705 C CA . GLN A 1 92 ? -0.697 6.514 30.557 1.00 97.56 92 GLN A CA 1
ATOM 706 C C . GLN A 1 92 ? -2.120 6.909 30.969 1.00 97.56 92 GLN A C 1
ATOM 708 O O . GLN A 1 92 ? -3.077 6.255 30.562 1.00 97.56 92 GLN A O 1
ATOM 713 N N . LEU A 1 93 ? -2.279 7.997 31.730 1.00 97.50 93 LEU A N 1
ATOM 714 C CA . LEU A 1 93 ? -3.603 8.503 32.108 1.00 97.50 93 LEU A CA 1
ATOM 715 C C . LEU A 1 93 ? -4.432 8.912 30.883 1.00 97.50 93 LEU A C 1
ATOM 717 O O . LEU A 1 93 ? -5.616 8.588 30.804 1.00 97.50 93 LEU A O 1
ATOM 721 N N . ALA A 1 94 ? -3.811 9.585 29.908 1.00 97.06 94 ALA A N 1
ATOM 722 C CA . ALA A 1 94 ? -4.473 9.956 28.660 1.00 97.06 94 ALA A CA 1
ATOM 723 C C . ALA A 1 94 ? -4.916 8.722 27.854 1.00 97.06 94 ALA A C 1
ATOM 725 O O . ALA A 1 94 ? -6.009 8.723 27.286 1.00 97.06 94 ALA A O 1
ATO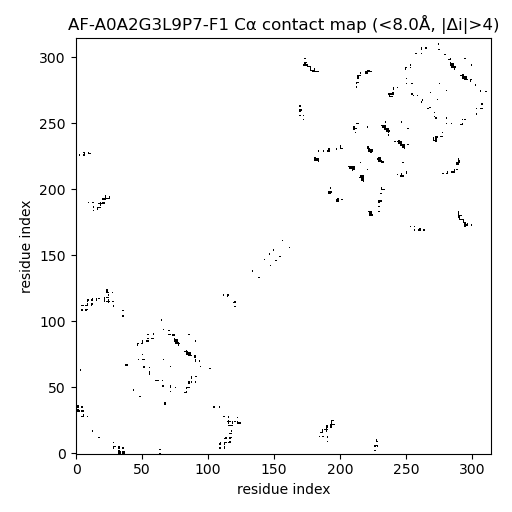M 726 N N . TRP A 1 95 ? -4.098 7.666 27.831 1.00 97.38 95 TRP A N 1
ATOM 727 C CA . TRP A 1 95 ? -4.439 6.404 27.180 1.00 97.38 95 TRP A CA 1
ATOM 728 C C . TRP A 1 95 ? -5.609 5.703 27.870 1.00 97.38 95 TRP A C 1
ATOM 730 O O . TRP A 1 95 ? -6.592 5.391 27.203 1.00 97.38 95 TRP A O 1
ATOM 740 N N . GLU A 1 96 ? -5.556 5.499 29.189 1.00 97.56 96 GLU A N 1
ATOM 741 C CA . GLU A 1 96 ? -6.640 4.816 29.910 1.00 97.56 96 GLU A CA 1
ATOM 742 C C . GLU A 1 96 ? -7.974 5.565 29.780 1.00 97.56 96 GLU A C 1
ATOM 744 O O . GLU A 1 96 ? -9.020 4.934 29.632 1.00 97.56 96 GLU A O 1
ATOM 749 N N . ALA A 1 97 ? -7.945 6.901 29.725 1.00 96.88 97 ALA A N 1
ATOM 750 C CA . ALA A 1 97 ? -9.134 7.705 29.448 1.00 96.88 97 ALA A CA 1
ATOM 751 C C . ALA A 1 97 ? -9.669 7.526 28.011 1.00 96.88 97 ALA A C 1
ATOM 753 O O . ALA A 1 97 ? -10.880 7.511 27.798 1.00 96.88 97 ALA A O 1
ATOM 754 N N . ALA A 1 98 ? -8.789 7.382 27.013 1.00 96.12 98 ALA A N 1
ATOM 755 C CA . ALA A 1 98 ? -9.167 7.241 25.601 1.00 96.12 98 ALA A CA 1
ATOM 756 C C . ALA A 1 98 ? -9.560 5.807 25.201 1.00 96.12 98 ALA A C 1
ATOM 758 O O . ALA A 1 98 ? -10.306 5.595 24.239 1.00 96.12 98 ALA A O 1
ATOM 759 N N . LYS A 1 99 ? -9.055 4.814 25.933 1.00 96.56 99 LYS A N 1
ATOM 760 C CA . LYS A 1 99 ? -9.172 3.387 25.629 1.00 96.56 99 LYS A CA 1
ATOM 761 C C . LYS A 1 99 ? -10.615 2.900 25.436 1.00 96.56 99 LYS A C 1
ATOM 763 O O . LYS A 1 99 ? -10.833 2.177 24.462 1.00 96.56 99 LYS A O 1
ATOM 768 N N . PRO A 1 100 ? -11.622 3.288 26.249 1.00 97.38 100 PRO A N 1
ATOM 769 C CA . PRO A 1 100 ? -13.002 2.849 26.026 1.00 97.38 100 PRO A CA 1
ATOM 770 C C . PRO A 1 100 ? -13.556 3.290 24.664 1.00 97.38 100 PRO A C 1
ATOM 772 O O . PRO A 1 100 ? -14.147 2.482 23.945 1.00 97.38 100 PRO A O 1
ATOM 775 N N . ALA A 1 101 ? -13.311 4.546 24.277 1.00 95.31 101 ALA A N 1
ATOM 776 C CA . ALA A 1 101 ? -13.747 5.084 22.990 1.00 95.31 101 ALA A CA 1
ATOM 777 C C . ALA A 1 101 ? -13.017 4.409 21.818 1.00 95.31 101 ALA A C 1
ATOM 779 O O . ALA A 1 101 ? -13.647 4.053 20.821 1.00 95.31 101 ALA A O 1
ATOM 780 N N . PHE A 1 102 ? -11.710 4.161 21.957 1.00 95.44 102 PHE A N 1
ATOM 781 C CA . PHE A 1 102 ? -10.930 3.409 20.973 1.00 95.44 102 PHE A CA 1
ATOM 782 C C . PHE A 1 102 ? -11.480 1.990 20.764 1.00 95.44 102 PHE A C 1
ATOM 784 O O . PHE A 1 102 ? -11.738 1.589 19.630 1.00 95.44 102 PHE A O 1
ATOM 791 N N . VAL A 1 103 ? -11.723 1.242 21.847 1.00 96.19 103 VAL A N 1
ATOM 792 C CA . VAL A 1 103 ? -12.264 -0.126 21.777 1.00 96.19 103 VAL A CA 1
ATOM 793 C C . VAL A 1 103 ? -13.641 -0.144 21.110 1.00 96.19 103 VAL A C 1
ATOM 795 O O . VAL A 1 103 ? -13.907 -1.014 20.277 1.00 96.19 103 VAL A O 1
ATOM 798 N N . LEU A 1 104 ? -14.511 0.818 21.437 1.00 96.25 104 LEU A N 1
ATOM 799 C CA . LEU A 1 104 ? -15.821 0.944 20.799 1.00 96.25 104 LEU A CA 1
ATOM 800 C C . LEU A 1 104 ? -15.688 1.226 19.297 1.00 96.25 104 LEU A C 1
ATOM 802 O O . LEU A 1 104 ? -16.306 0.528 18.494 1.00 96.25 104 LEU A O 1
ATOM 806 N N . ARG A 1 105 ? -14.842 2.188 18.909 1.00 95.19 105 ARG A N 1
ATOM 807 C CA . ARG A 1 105 ? -14.570 2.504 17.501 1.00 95.19 105 ARG A CA 1
ATOM 808 C C . ARG A 1 105 ? -14.084 1.271 16.738 1.00 95.19 105 ARG A C 1
ATOM 810 O O . ARG A 1 105 ? -14.617 0.977 15.673 1.00 95.19 105 ARG A O 1
ATOM 817 N N . MET A 1 106 ? -13.131 0.518 17.291 1.00 95.69 106 MET A N 1
ATOM 818 C CA . MET A 1 106 ? -12.613 -0.698 16.653 1.00 95.69 106 MET A CA 1
ATOM 819 C C . MET A 1 106 ? -13.680 -1.789 16.508 1.00 95.69 106 MET A C 1
ATOM 821 O O . MET A 1 106 ? -13.711 -2.488 15.496 1.00 95.69 106 MET A O 1
ATOM 825 N N . ARG A 1 107 ? -14.597 -1.914 17.477 1.00 97.00 107 ARG A N 1
ATOM 826 C CA . ARG A 1 107 ? -15.737 -2.837 17.376 1.00 97.00 107 ARG A CA 1
ATOM 827 C C . ARG A 1 107 ? -16.667 -2.463 16.221 1.00 97.00 107 ARG A C 1
ATOM 829 O O . ARG A 1 107 ? -17.095 -3.352 15.490 1.00 97.00 107 ARG A O 1
ATOM 836 N N . ILE A 1 108 ? -16.956 -1.173 16.051 1.00 96.00 108 ILE A N 1
ATOM 837 C CA . ILE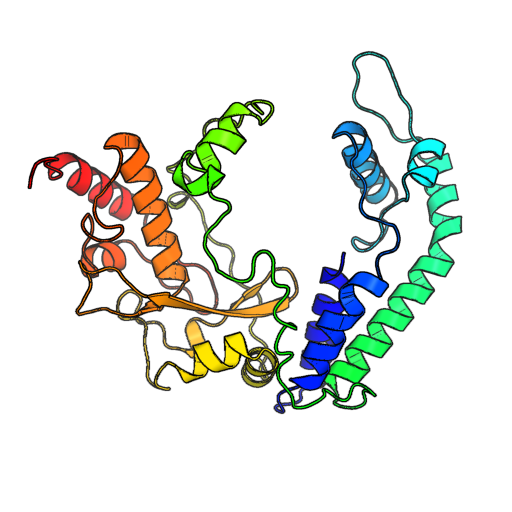 A 1 108 ? -17.807 -0.684 14.958 1.00 96.00 108 ILE A CA 1
ATOM 838 C C . ILE A 1 108 ? -17.106 -0.887 13.611 1.00 96.00 108 ILE A C 1
ATOM 840 O O . ILE A 1 108 ? -17.720 -1.436 12.703 1.00 96.00 108 ILE A O 1
ATOM 844 N N . ILE A 1 109 ? -15.818 -0.536 13.503 1.00 95.94 109 ILE A N 1
ATOM 845 C CA . ILE A 1 109 ? -15.004 -0.786 12.299 1.00 95.94 109 ILE A CA 1
ATOM 846 C C . ILE A 1 109 ? -15.084 -2.259 11.897 1.00 95.94 109 ILE A C 1
ATOM 848 O O . ILE A 1 109 ? -15.388 -2.562 10.748 1.00 95.94 109 ILE A O 1
ATOM 852 N N . LYS A 1 110 ? -14.884 -3.178 12.850 1.00 96.12 110 LYS A N 1
ATOM 853 C CA . LYS A 1 110 ? -14.970 -4.618 12.591 1.00 96.12 110 LYS A CA 1
ATOM 854 C C . LYS A 1 110 ? -16.361 -5.050 12.126 1.00 96.12 110 LYS A C 1
ATOM 856 O O . LYS A 1 110 ? -16.467 -5.853 11.207 1.00 96.12 110 LYS A O 1
ATOM 861 N N . ALA A 1 111 ? -17.422 -4.524 12.737 1.00 96.44 111 ALA A N 1
ATOM 862 C CA . ALA A 1 111 ? -18.793 -4.846 12.345 1.00 96.44 111 ALA A CA 1
ATOM 863 C C . ALA A 1 111 ? -19.109 -4.376 10.915 1.00 96.44 111 ALA A C 1
ATOM 865 O O . ALA A 1 111 ? -19.666 -5.145 10.136 1.00 96.44 111 ALA A O 1
ATOM 866 N N . VAL A 1 112 ? -18.705 -3.151 10.557 1.00 96.06 112 VAL A N 1
ATOM 867 C CA . VAL A 1 112 ? -18.876 -2.603 9.202 1.00 96.06 112 VAL A CA 1
ATOM 868 C C . VAL A 1 112 ? -18.055 -3.391 8.187 1.00 96.06 112 VAL A C 1
ATOM 870 O O . VAL A 1 112 ? -18.595 -3.811 7.170 1.00 96.06 112 VAL A O 1
ATOM 873 N N . ALA A 1 113 ? -16.777 -3.641 8.479 1.00 95.81 113 ALA A N 1
ATOM 874 C CA . ALA A 1 113 ? -15.888 -4.421 7.624 1.00 95.81 113 ALA A CA 1
ATOM 875 C C . ALA A 1 113 ? -16.431 -5.830 7.360 1.00 95.81 113 ALA A C 1
ATOM 877 O O . ALA A 1 113 ? -16.457 -6.272 6.215 1.00 95.81 113 ALA A O 1
ATOM 878 N N . LYS A 1 114 ? -16.922 -6.509 8.403 1.00 96.50 114 LYS A N 1
ATOM 879 C CA . LYS A 1 114 ? -17.541 -7.828 8.270 1.00 96.50 114 LYS A CA 1
ATOM 880 C C . LYS A 1 114 ? -18.799 -7.774 7.407 1.00 96.50 114 LYS A C 1
ATOM 882 O O . LYS A 1 114 ? -18.920 -8.578 6.495 1.00 96.50 114 LYS A O 1
ATOM 887 N N . ALA A 1 115 ? -19.699 -6.821 7.661 1.00 96.06 115 ALA A N 1
ATOM 888 C CA . ALA A 1 115 ? -20.922 -6.679 6.874 1.00 96.06 115 ALA A CA 1
ATOM 889 C C . ALA A 1 115 ? -20.632 -6.393 5.393 1.00 96.06 115 ALA A C 1
ATOM 891 O O . ALA A 1 115 ? -21.291 -6.955 4.524 1.00 96.06 115 ALA A O 1
ATOM 892 N N . ALA A 1 116 ? -19.621 -5.563 5.117 1.00 95.38 116 ALA A N 1
ATOM 893 C CA . ALA A 1 116 ? -19.139 -5.287 3.769 1.00 95.38 116 ALA A CA 1
ATOM 894 C C . ALA A 1 116 ? -18.523 -6.525 3.095 1.00 95.38 116 ALA A C 1
ATOM 896 O O . ALA A 1 116 ? -18.685 -6.716 1.898 1.00 95.38 116 ALA A O 1
ATOM 897 N N . ALA A 1 117 ? -17.813 -7.365 3.850 1.00 94.56 117 ALA A N 1
ATOM 898 C CA . ALA A 1 117 ? -17.144 -8.557 3.337 1.00 94.56 117 ALA A CA 1
ATOM 899 C C . ALA A 1 117 ? -18.089 -9.740 3.058 1.00 94.56 117 ALA A C 1
ATOM 901 O O . ALA A 1 117 ? -17.740 -10.624 2.277 1.00 94.56 117 ALA A O 1
ATOM 902 N N . THR A 1 118 ? -19.254 -9.789 3.710 1.00 93.19 118 THR A N 1
ATOM 903 C CA . THR A 1 118 ? -20.212 -10.904 3.610 1.00 93.19 118 THR A CA 1
ATOM 904 C C . THR A 1 118 ? -21.508 -10.549 2.886 1.00 93.19 118 THR A C 1
ATOM 906 O O . THR A 1 118 ? -22.471 -11.297 3.016 1.00 93.19 118 THR A O 1
ATOM 909 N N . ASP A 1 119 ? -21.558 -9.422 2.174 1.00 92.12 119 ASP A N 1
ATOM 910 C CA . ASP A 1 119 ? -22.761 -8.925 1.486 1.00 92.12 119 ASP A CA 1
ATOM 911 C C . ASP A 1 119 ? -23.979 -8.718 2.410 1.00 92.12 119 ASP A C 1
ATOM 913 O O . ASP A 1 119 ? -25.134 -8.825 2.015 1.00 92.12 119 ASP A O 1
ATOM 917 N N . THR A 1 120 ? -23.743 -8.450 3.699 1.00 92.25 120 THR A N 1
ATOM 918 C CA . THR A 1 120 ? -24.815 -8.193 4.682 1.00 92.25 120 THR A CA 1
ATOM 919 C C . THR A 1 120 ? -24.878 -6.715 5.058 1.00 92.25 120 THR A C 1
ATOM 921 O O . THR A 1 120 ? -25.179 -6.365 6.203 1.00 92.25 120 THR A O 1
ATOM 924 N N . HIS A 1 121 ? -24.499 -5.838 4.132 1.00 92.69 121 HIS A N 1
ATOM 925 C CA . HIS A 1 121 ? -24.467 -4.396 4.333 1.00 92.69 121 HIS A CA 1
ATOM 926 C C . HIS A 1 121 ? -25.752 -3.714 3.847 1.00 92.69 121 HIS A C 1
ATOM 928 O O . HIS A 1 121 ? -26.537 -4.276 3.098 1.00 92.69 121 HIS A O 1
ATOM 934 N N . TRP A 1 122 ? -25.954 -2.460 4.253 1.00 92.88 122 TRP A N 1
ATOM 935 C CA . TRP A 1 122 ? -27.126 -1.645 3.890 1.00 92.88 122 TRP A CA 1
ATOM 936 C C . TRP A 1 122 ? -26.843 -0.629 2.774 1.00 92.88 122 TRP A C 1
ATOM 938 O O . TRP A 1 122 ? -27.672 0.238 2.502 1.00 92.88 122 TRP A O 1
ATOM 948 N N . PHE A 1 123 ? -25.636 -0.642 2.203 1.00 91.50 123 PHE A N 1
ATOM 949 C CA . PHE A 1 123 ? -25.272 0.297 1.152 1.00 91.50 123 PHE A CA 1
ATOM 950 C C . PHE A 1 123 ? -25.906 -0.106 -0.171 1.00 91.50 123 PHE A C 1
ATOM 952 O O . PHE A 1 123 ? -25.648 -1.197 -0.656 1.00 91.50 123 PHE A O 1
ATOM 959 N N . GLU A 1 124 ? -26.675 0.805 -0.755 1.00 87.75 124 GLU A N 1
ATOM 960 C CA . GLU A 1 124 ? -27.253 0.650 -2.084 1.00 87.75 124 GLU A CA 1
ATOM 961 C C . GLU A 1 124 ? -26.689 1.764 -2.981 1.00 87.75 124 GLU A C 1
ATOM 963 O O . GLU A 1 124 ? -26.979 2.950 -2.761 1.00 87.75 124 GLU A O 1
ATOM 968 N N . PRO A 1 125 ? -25.816 1.442 -3.951 1.00 81.81 125 PRO A N 1
ATOM 969 C CA . PRO A 1 125 ? -25.312 2.439 -4.879 1.00 81.81 125 PRO A CA 1
ATOM 970 C C . PRO A 1 125 ? -26.413 2.845 -5.862 1.00 81.81 125 PRO A C 1
ATOM 972 O O . PRO A 1 125 ? -27.060 2.011 -6.487 1.00 81.81 125 PRO A O 1
ATOM 975 N N . TYR A 1 126 ? -26.580 4.149 -6.081 1.00 80.12 126 TYR A N 1
ATOM 976 C CA . TYR A 1 126 ? -27.433 4.605 -7.172 1.00 80.12 126 TYR A CA 1
ATOM 977 C C . TYR A 1 126 ? -26.730 4.324 -8.517 1.00 80.12 126 TYR A C 1
ATOM 979 O O . TYR A 1 126 ? -25.580 4.736 -8.687 1.00 80.12 126 TYR A O 1
ATOM 987 N N . PRO A 1 127 ? -27.384 3.666 -9.495 1.00 69.06 127 PRO A N 1
ATOM 988 C CA . PRO A 1 127 ? -26.735 3.188 -10.723 1.00 69.06 127 PRO A CA 1
ATOM 989 C C . 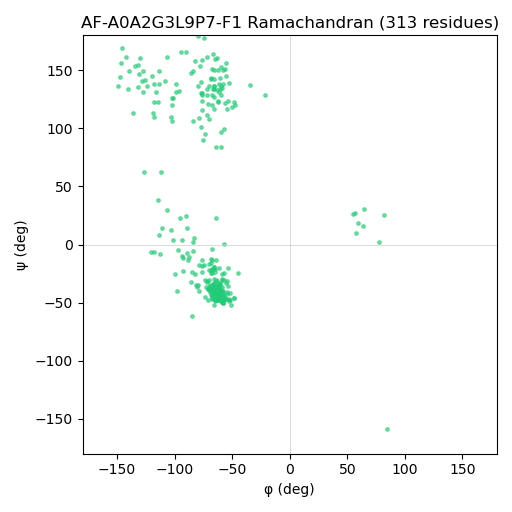PRO A 1 127 ? -26.270 4.312 -11.658 1.00 69.06 127 PRO A C 1
ATOM 991 O O . PRO A 1 127 ? -25.513 4.081 -12.604 1.00 69.06 127 PRO A O 1
ATOM 994 N N . ARG A 1 128 ? -26.703 5.553 -11.418 1.00 64.62 128 ARG A N 1
ATOM 995 C CA . ARG A 1 128 ? -26.259 6.695 -12.209 1.00 64.62 128 ARG A CA 1
ATOM 996 C C . ARG A 1 128 ? -24.849 7.080 -11.776 1.00 64.62 128 ARG A C 1
ATOM 998 O O . ARG A 1 128 ? -24.648 7.538 -10.652 1.00 64.62 128 ARG A O 1
ATOM 1005 N N . LYS A 1 129 ? -23.884 6.953 -12.695 1.00 58.81 129 LYS A N 1
ATOM 1006 C CA . LYS A 1 129 ? -22.589 7.635 -12.568 1.00 58.81 129 LYS A CA 1
ATOM 1007 C C . LYS A 1 129 ? -22.896 9.092 -12.241 1.00 58.81 129 LYS A C 1
ATOM 1009 O O . LYS A 1 129 ? -23.665 9.717 -12.969 1.00 58.81 129 LYS A O 1
ATOM 1014 N N . PHE A 1 130 ? -22.375 9.592 -11.124 1.00 55.06 130 PHE A N 1
ATOM 1015 C CA . PHE A 1 130 ? -22.491 11.001 -10.777 1.00 55.06 130 PHE A CA 1
ATOM 1016 C C . PHE A 1 130 ? -21.879 11.791 -11.934 1.00 55.06 130 PHE A C 1
ATOM 1018 O O . PHE A 1 130 ? -20.660 11.854 -12.066 1.00 55.06 130 PHE A O 1
ATOM 1025 N N . GLU A 1 131 ? -22.718 12.311 -12.826 1.00 57.06 131 GL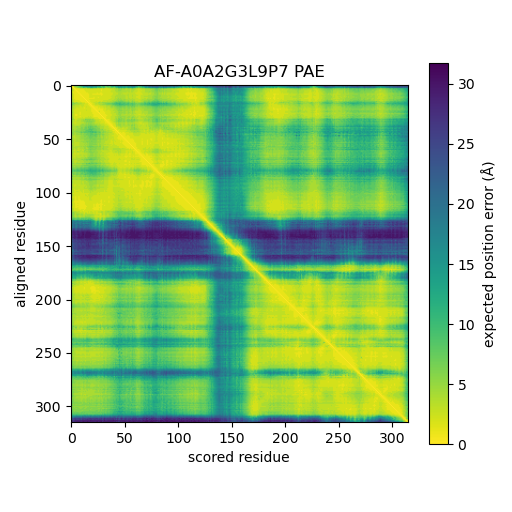U A N 1
ATOM 1026 C CA . GLU A 1 131 ? -22.314 13.350 -13.753 1.00 57.06 131 GLU A CA 1
ATOM 1027 C C . GLU A 1 131 ? -22.139 14.577 -12.870 1.00 57.06 131 GLU A C 1
ATOM 1029 O O . GLU A 1 131 ? -23.139 15.061 -12.324 1.00 57.06 131 GLU A O 1
ATOM 1034 N N . PRO A 1 132 ? -20.897 15.035 -12.621 1.00 56.00 132 PRO A N 1
ATOM 1035 C CA . PRO A 1 132 ? -20.723 16.271 -11.889 1.00 56.00 132 PRO A CA 1
ATOM 1036 C C . PRO A 1 132 ? -21.550 17.321 -12.618 1.00 56.00 132 PRO A C 1
ATOM 1038 O O . PRO A 1 132 ? -21.383 17.497 -13.826 1.00 56.00 132 PRO A O 1
ATOM 1041 N N . ILE A 1 133 ? -22.478 17.961 -11.896 1.00 55.81 133 ILE A N 1
ATOM 1042 C CA . ILE A 1 133 ? -23.218 19.110 -12.420 1.00 55.81 133 ILE A CA 1
ATOM 1043 C C . ILE A 1 133 ? -22.145 20.014 -13.023 1.00 55.81 133 ILE A C 1
ATOM 1045 O O . ILE A 1 133 ? -21.225 20.367 -12.277 1.00 55.81 133 ILE A O 1
ATOM 1049 N N . PRO A 1 134 ? -22.189 20.322 -14.334 1.00 50.12 134 PRO A N 1
ATOM 1050 C CA . PRO A 1 134 ? -21.184 21.160 -14.955 1.00 50.12 134 PRO A CA 1
ATOM 1051 C C . PRO A 1 134 ? -21.210 22.503 -14.239 1.00 50.12 134 PRO A C 1
ATOM 1053 O O . PRO A 1 134 ? -22.056 23.357 -14.494 1.00 50.12 134 PRO A O 1
ATOM 1056 N N . VAL A 1 135 ? -20.315 22.678 -13.272 1.00 47.81 135 VAL A N 1
ATOM 1057 C CA . VAL A 1 135 ? -20.088 23.983 -12.689 1.00 47.81 135 VAL A CA 1
ATOM 1058 C C . VAL A 1 135 ? -19.456 24.753 -13.836 1.00 47.81 135 VAL A C 1
ATOM 1060 O O . VAL A 1 135 ? -18.417 24.349 -14.357 1.00 47.81 135 VAL A O 1
ATOM 1063 N N . TYR A 1 136 ? -20.089 25.843 -14.268 1.00 47.84 136 TYR A N 1
ATOM 1064 C CA . TYR A 1 136 ? -19.573 26.711 -15.335 1.00 47.84 136 TYR A CA 1
ATOM 1065 C C . TYR A 1 136 ? -18.164 27.284 -15.037 1.00 47.84 136 TYR A C 1
ATOM 1067 O O . TYR A 1 136 ? -17.603 28.000 -15.862 1.00 47.84 136 TYR A O 1
ATOM 1075 N N . GLY A 1 137 ? -17.555 26.946 -13.895 1.00 46.03 137 GLY A N 1
ATOM 1076 C CA . GLY A 1 137 ? -16.135 27.109 -13.614 1.00 46.03 137 GLY A CA 1
ATOM 1077 C C . GLY A 1 137 ? -15.431 25.760 -13.436 1.00 46.03 137 GLY A C 1
ATOM 1078 O O . GLY A 1 137 ? -15.747 25.007 -12.522 1.00 46.03 137 GLY A O 1
ATOM 1079 N N . HIS A 1 138 ? -14.398 25.525 -14.250 1.00 41.72 138 HIS A N 1
ATOM 1080 C CA . HIS A 1 138 ? -13.313 24.552 -14.013 1.00 41.72 138 HIS A CA 1
ATOM 1081 C C . HIS A 1 138 ? -13.569 23.070 -14.351 1.00 41.72 138 HIS A C 1
ATOM 1083 O O . HIS A 1 138 ? -12.888 22.195 -13.824 1.00 41.72 138 HIS A O 1
ATOM 1089 N N . GLY A 1 139 ? -14.486 22.774 -15.274 1.00 37.03 139 GLY A N 1
ATOM 1090 C CA . GLY A 1 139 ? -14.788 21.402 -15.712 1.00 37.03 139 GLY A CA 1
ATOM 1091 C C . GLY A 1 139 ? -13.878 20.792 -16.788 1.00 37.03 139 GLY A C 1
ATOM 1092 O O . GLY A 1 139 ? -14.175 19.699 -17.257 1.00 37.03 139 GLY A O 1
ATOM 1093 N N . ASP A 1 140 ? -12.795 21.453 -17.204 1.00 41.59 140 ASP A N 1
ATOM 1094 C CA . ASP A 1 140 ? -11.835 20.859 -18.140 1.00 41.59 140 ASP A CA 1
ATOM 1095 C C . ASP A 1 140 ? -10.504 20.640 -17.423 1.00 41.59 140 ASP A C 1
ATOM 1097 O O . ASP A 1 140 ? -10.023 21.514 -16.702 1.00 41.59 140 ASP A O 1
ATOM 1101 N N . ARG A 1 141 ? -9.869 19.494 -17.674 1.00 42.88 141 ARG A N 1
ATOM 1102 C CA . ARG A 1 141 ? -8.519 19.106 -17.216 1.00 42.88 141 ARG A CA 1
ATOM 1103 C C . ARG A 1 141 ? -7.412 19.999 -17.793 1.00 42.88 141 ARG A C 1
ATOM 1105 O O . ARG A 1 141 ? -6.246 19.616 -17.845 1.00 42.88 141 ARG A O 1
ATOM 1112 N N . ARG A 1 142 ? -7.752 21.216 -18.202 1.00 42.75 142 ARG A N 1
ATOM 1113 C CA . ARG A 1 142 ? -6.823 22.325 -18.286 1.00 42.75 142 ARG A CA 1
ATOM 1114 C C . ARG A 1 142 ? -6.606 22.766 -16.856 1.00 42.75 142 ARG A C 1
ATOM 1116 O O . ARG A 1 142 ? -7.335 23.599 -16.319 1.00 42.75 142 ARG A O 1
ATOM 1123 N N . LEU A 1 143 ? -5.601 22.144 -16.250 1.00 45.41 143 LEU A N 1
ATOM 1124 C CA . LEU A 1 143 ? -4.774 22.766 -15.234 1.00 45.41 143 LEU A CA 1
ATOM 1125 C C . LEU A 1 143 ? -4.875 24.308 -15.365 1.00 45.41 143 LEU A C 1
ATOM 1127 O O . LEU A 1 143 ? -4.803 24.831 -16.485 1.00 45.41 143 LEU A O 1
ATOM 1131 N N . SER A 1 144 ? -5.165 25.004 -14.260 1.00 49.59 144 SER A N 1
ATOM 1132 C CA . SER A 1 144 ? -5.329 26.466 -14.205 1.00 49.59 144 SER A CA 1
ATOM 1133 C C . SER A 1 144 ? -4.379 27.156 -15.191 1.00 49.59 144 SER A C 1
ATOM 1135 O O . SER A 1 144 ? -3.233 26.760 -15.266 1.00 49.59 144 SER A O 1
ATOM 1137 N N . ARG A 1 145 ? -4.782 28.180 -15.962 1.00 52.59 145 ARG A N 1
ATOM 1138 C CA . ARG A 1 145 ? -3.891 28.841 -16.961 1.00 52.59 145 ARG A CA 1
ATOM 1139 C C . ARG A 1 145 ? -2.471 29.153 -16.436 1.00 52.59 145 ARG A C 1
ATOM 1141 O O . ARG A 1 145 ? -1.518 29.200 -17.204 1.00 52.59 145 ARG A O 1
ATOM 1148 N N . ILE A 1 146 ? -2.322 29.298 -15.123 1.00 53.97 146 ILE A N 1
ATOM 1149 C CA . ILE A 1 146 ? -1.052 29.315 -14.392 1.00 53.97 146 ILE A CA 1
ATOM 1150 C C . ILE A 1 146 ? -0.139 28.112 -14.704 1.00 53.97 146 ILE A C 1
ATOM 1152 O O . ILE A 1 146 ? 1.026 28.319 -15.004 1.00 53.97 146 ILE A O 1
ATOM 1156 N N . SER A 1 147 ? -0.620 26.872 -14.706 1.00 51.62 147 SER A N 1
ATOM 1157 C CA . SER A 1 147 ? 0.181 25.680 -15.023 1.00 51.62 147 SER A CA 1
ATOM 1158 C C . SER A 1 147 ? 0.620 25.593 -16.491 1.00 51.62 147 SER A C 1
ATOM 1160 O O . SER A 1 147 ? 1.527 24.841 -16.826 1.00 51.62 147 SER A O 1
ATOM 1162 N N . THR A 1 148 ? -0.077 26.288 -17.402 1.00 58.06 148 THR A N 1
ATOM 1163 C CA . THR A 1 148 ? 0.387 26.421 -18.793 1.00 58.06 148 THR A CA 1
ATOM 1164 C C . THR A 1 148 ? 1.527 27.427 -18.903 1.00 58.06 148 THR A C 1
ATOM 1166 O O . THR A 1 148 ? 2.241 27.423 -19.898 1.00 58.06 148 THR A O 1
ATOM 1169 N N . TRP A 1 149 ? 1.687 28.298 -17.903 1.00 56.41 149 TRP A N 1
ATOM 1170 C CA . TRP A 1 149 ? 2.731 29.321 -17.851 1.00 56.41 149 TRP A CA 1
ATOM 1171 C C . TRP A 1 149 ? 3.910 28.886 -16.977 1.00 56.41 149 TRP A C 1
ATOM 1173 O O . TRP A 1 149 ? 5.034 29.321 -17.207 1.00 56.41 149 TRP A O 1
ATOM 1183 N N . PHE A 1 150 ? 3.676 27.997 -16.010 1.00 55.59 150 PHE A N 1
ATOM 1184 C CA . PHE A 1 150 ? 4.683 27.516 -15.073 1.00 55.59 150 PHE A CA 1
ATOM 1185 C C . PHE A 1 150 ? 4.494 26.020 -14.831 1.00 55.59 150 PHE A C 1
ATOM 1187 O O . PHE A 1 150 ? 3.382 25.565 -14.573 1.00 55.59 150 PHE A O 1
ATOM 1194 N N . ASN A 1 151 ? 5.582 25.251 -14.866 1.00 59.12 151 ASN A N 1
ATOM 1195 C CA . ASN A 1 151 ? 5.544 23.867 -14.409 1.00 59.12 151 ASN A CA 1
ATOM 1196 C C . ASN A 1 151 ? 5.183 23.863 -12.909 1.00 59.12 151 ASN A C 1
ATOM 1198 O O . ASN A 1 151 ? 5.862 24.516 -12.114 1.00 59.12 151 ASN A O 1
ATOM 1202 N N . SER A 1 152 ? 4.111 23.161 -12.528 1.00 56.94 152 SER A N 1
ATOM 1203 C CA . SER A 1 152 ? 3.656 23.069 -11.134 1.00 56.94 152 SER A CA 1
ATOM 1204 C C . SER A 1 152 ? 4.752 22.566 -10.204 1.00 56.94 152 SER A C 1
ATOM 1206 O O . SER A 1 152 ? 4.835 23.033 -9.074 1.00 56.94 152 SER A O 1
ATOM 1208 N N . ASP A 1 153 ? 5.629 21.695 -10.700 1.00 58.75 153 ASP A N 1
ATOM 1209 C CA . ASP A 1 153 ? 6.754 21.167 -9.932 1.00 58.75 153 ASP A CA 1
ATOM 1210 C C . ASP A 1 153 ? 7.778 22.270 -9.642 1.00 58.75 153 ASP A C 1
ATOM 1212 O O . ASP A 1 153 ? 8.256 22.389 -8.523 1.00 58.75 153 ASP A O 1
ATOM 1216 N N . VAL A 1 154 ? 8.025 23.165 -10.606 1.00 62.38 154 VAL A N 1
ATOM 1217 C CA . VAL A 1 154 ? 8.928 24.319 -10.442 1.00 62.38 154 VAL A CA 1
ATOM 1218 C C . VAL A 1 154 ? 8.346 25.343 -9.471 1.00 62.38 154 VAL A C 1
ATOM 1220 O O . VAL A 1 154 ? 9.080 25.940 -8.690 1.00 62.38 154 VAL A O 1
ATOM 1223 N N . LEU A 1 155 ? 7.027 25.552 -9.497 1.00 60.91 155 LEU A N 1
ATOM 1224 C CA . LEU A 1 155 ? 6.359 26.449 -8.557 1.00 60.91 155 LEU A CA 1
ATOM 1225 C C . LEU A 1 155 ? 6.367 25.869 -7.135 1.00 60.91 155 LEU A C 1
ATOM 1227 O O . LEU A 1 155 ? 6.607 26.607 -6.184 1.00 60.91 155 LEU A O 1
ATOM 1231 N N . ILE A 1 156 ? 6.137 24.562 -6.985 1.00 61.31 156 ILE A N 1
ATOM 1232 C CA . ILE A 1 156 ? 6.229 23.866 -5.696 1.00 61.31 156 ILE A CA 1
ATOM 1233 C C . ILE A 1 156 ? 7.676 23.861 -5.189 1.00 61.31 156 ILE A C 1
ATOM 1235 O O . ILE A 1 156 ? 7.883 24.118 -4.010 1.00 61.31 156 ILE A O 1
ATOM 1239 N N . ASP A 1 157 ? 8.671 23.666 -6.055 1.00 60.69 157 ASP A N 1
ATOM 1240 C CA . ASP A 1 157 ? 10.092 23.748 -5.693 1.00 60.69 157 ASP A CA 1
ATOM 1241 C C . ASP A 1 157 ? 10.518 25.176 -5.309 1.00 60.69 157 ASP A C 1
ATOM 1243 O O . ASP A 1 157 ? 11.362 25.357 -4.432 1.00 60.69 157 ASP A O 1
ATOM 1247 N N . ALA A 1 158 ? 9.935 26.202 -5.943 1.00 65.06 158 ALA A N 1
ATOM 1248 C CA . ALA A 1 158 ? 10.230 27.609 -5.666 1.00 65.06 158 ALA A CA 1
ATOM 1249 C C . ALA A 1 158 ? 9.511 28.155 -4.419 1.00 65.06 158 ALA A C 1
ATOM 1251 O O . ALA A 1 158 ? 10.057 29.010 -3.723 1.00 65.06 158 ALA A O 1
ATOM 1252 N N . LEU A 1 159 ? 8.283 27.696 -4.151 1.00 64.62 159 LEU A N 1
ATOM 1253 C CA . LEU A 1 159 ? 7.471 28.112 -2.998 1.00 64.62 159 LEU A CA 1
ATOM 1254 C C . LEU A 1 159 ? 7.655 27.204 -1.779 1.00 64.62 159 LEU A C 1
ATOM 1256 O O . LEU A 1 159 ? 7.370 27.612 -0.652 1.00 64.62 159 LEU A O 1
ATOM 1260 N N . GLY A 1 160 ? 8.087 25.964 -1.991 1.00 54.78 160 GLY A N 1
ATOM 1261 C CA . GLY A 1 160 ? 8.356 25.011 -0.933 1.00 54.78 160 GLY A CA 1
ATOM 1262 C C . GLY A 1 160 ? 9.546 25.469 -0.105 1.00 54.78 160 GLY A C 1
ATOM 1263 O O . GLY A 1 160 ? 10.594 25.835 -0.636 1.00 54.78 160 GLY A O 1
ATOM 1264 N N . MET A 1 161 ? 9.415 25.408 1.224 1.00 47.19 161 MET A N 1
ATOM 1265 C CA . MET A 1 161 ? 10.591 25.362 2.087 1.00 47.19 161 MET A CA 1
ATOM 1266 C C . MET A 1 161 ? 11.496 24.265 1.536 1.00 47.19 161 MET A C 1
ATOM 1268 O O . MET A 1 161 ? 11.074 23.108 1.486 1.00 47.19 161 MET A O 1
ATOM 1272 N N . GLN A 1 162 ? 12.706 24.632 1.106 1.00 50.44 162 GLN A N 1
ATOM 1273 C CA . GLN A 1 162 ? 13.751 23.686 0.740 1.00 50.44 162 GLN A CA 1
ATOM 1274 C C . GLN A 1 162 ? 14.051 22.826 1.968 1.00 50.44 162 GLN A C 1
ATOM 1276 O O . GLN A 1 162 ? 14.962 23.095 2.753 1.00 50.44 162 GLN A O 1
ATOM 1281 N N . THR A 1 163 ? 13.251 21.785 2.170 1.00 50.22 163 THR A N 1
ATOM 1282 C CA . THR A 1 163 ? 13.639 20.665 3.002 1.00 50.22 163 THR A CA 1
ATOM 1283 C C . THR A 1 163 ? 14.934 20.188 2.378 1.00 50.22 163 THR A C 1
ATOM 1285 O O . THR A 1 163 ? 15.004 19.934 1.176 1.00 50.22 163 THR A O 1
ATOM 1288 N N . ARG A 1 164 ? 16.017 20.175 3.159 1.00 47.28 164 ARG A N 1
ATOM 1289 C CA . ARG A 1 164 ? 17.264 19.552 2.725 1.00 47.28 164 ARG A CA 1
ATOM 1290 C C . ARG A 1 164 ? 16.968 18.066 2.565 1.00 47.28 164 ARG A C 1
ATOM 1292 O O . ARG A 1 164 ? 17.166 17.290 3.494 1.00 47.28 164 ARG A O 1
ATOM 1299 N N . VAL A 1 165 ? 16.435 17.682 1.411 1.00 55.22 165 VAL A N 1
ATOM 1300 C CA . VAL A 1 165 ? 16.267 16.286 1.045 1.00 55.22 165 VAL A CA 1
ATOM 1301 C C . VAL A 1 165 ? 17.686 15.758 0.917 1.00 55.22 165 VAL A C 1
ATOM 1303 O O . VAL A 1 165 ? 18.489 16.271 0.132 1.00 55.22 165 VAL A O 1
ATOM 1306 N N . SER A 1 166 ? 18.045 14.799 1.767 1.00 60.72 166 SER A N 1
ATOM 1307 C CA . SER A 1 166 ? 19.320 14.107 1.631 1.00 60.72 166 SER A CA 1
ATOM 1308 C C . SER A 1 166 ? 19.430 13.582 0.198 1.00 60.72 166 SER A C 1
ATOM 1310 O O . SER A 1 166 ? 18.443 13.114 -0.373 1.00 60.72 166 SER A O 1
ATOM 1312 N N . LYS A 1 167 ? 20.616 13.693 -0.419 1.00 64.38 167 LYS A N 1
ATOM 1313 C CA . LYS A 1 167 ? 20.823 13.152 -1.769 1.00 64.38 167 LYS A CA 1
ATOM 1314 C C . LYS A 1 167 ? 20.422 11.677 -1.754 1.00 64.38 167 LYS A C 1
ATOM 1316 O O . LYS A 1 167 ? 21.015 10.885 -1.020 1.00 64.38 167 LYS A O 1
ATOM 1321 N N . ALA A 1 168 ? 19.391 11.333 -2.523 1.00 70.00 168 ALA A N 1
ATOM 1322 C CA . ALA A 1 168 ? 18.896 9.970 -2.586 1.00 70.00 168 ALA A CA 1
ATOM 1323 C C . ALA A 1 168 ? 20.013 9.051 -3.093 1.00 70.00 168 ALA A C 1
ATOM 1325 O O . ALA A 1 168 ? 20.690 9.364 -4.072 1.00 70.00 168 ALA A O 1
ATOM 1326 N N . ASN A 1 169 ? 20.209 7.913 -2.426 1.00 82.88 169 ASN A N 1
ATOM 1327 C CA . ASN A 1 169 ? 21.123 6.891 -2.918 1.00 82.88 169 ASN A CA 1
ATOM 1328 C C . ASN A 1 169 ? 20.474 6.183 -4.119 1.00 82.88 169 ASN A C 1
ATOM 1330 O O . ASN A 1 169 ? 19.674 5.259 -3.945 1.00 82.88 169 ASN A O 1
ATOM 1334 N N . VAL A 1 170 ? 20.805 6.654 -5.323 1.00 84.44 170 VAL A N 1
ATOM 1335 C CA . VAL A 1 170 ? 20.222 6.195 -6.591 1.00 84.44 170 VAL A CA 1
ATOM 1336 C C . VAL A 1 170 ? 20.587 4.759 -6.955 1.00 84.44 170 VAL A C 1
ATOM 1338 O O . VAL A 1 170 ? 19.824 4.152 -7.690 1.00 84.44 170 VAL A O 1
ATOM 1341 N N . SER A 1 171 ? 21.663 4.176 -6.413 1.00 87.31 171 SER A N 1
ATOM 1342 C CA . SER A 1 171 ? 22.061 2.788 -6.709 1.00 87.31 171 SER A CA 1
ATOM 1343 C C . SER A 1 171 ? 21.391 1.749 -5.801 1.00 87.31 171 SER A C 1
ATOM 1345 O O . SER A 1 171 ? 21.427 0.550 -6.082 1.00 87.31 171 SER A O 1
ATOM 1347 N N . ARG A 1 172 ? 20.712 2.189 -4.730 1.00 87.88 172 ARG A N 1
ATOM 1348 C CA . ARG A 1 172 ? 20.146 1.314 -3.685 1.00 87.88 172 ARG A CA 1
ATOM 1349 C C . ARG A 1 172 ? 19.164 0.258 -4.206 1.00 87.88 172 ARG A C 1
ATOM 1351 O O . ARG A 1 172 ? 18.968 -0.758 -3.545 1.00 87.88 172 ARG A O 1
ATOM 1358 N N . TRP A 1 173 ? 18.529 0.480 -5.357 1.00 88.88 173 TRP A N 1
ATOM 1359 C CA . TRP A 1 173 ? 17.592 -0.487 -5.943 1.00 88.88 173 TRP A CA 1
ATOM 1360 C C . TRP A 1 173 ? 18.264 -1.794 -6.389 1.00 88.88 173 TRP A C 1
ATOM 1362 O O . TRP A 1 173 ? 17.564 -2.795 -6.530 1.00 88.88 173 TRP A O 1
ATOM 1372 N N . ARG A 1 174 ? 19.591 -1.805 -6.593 1.00 88.00 174 ARG A N 1
ATOM 1373 C CA . ARG A 1 174 ? 20.355 -3.024 -6.903 1.00 88.00 174 ARG A CA 1
ATOM 1374 C C . ARG A 1 174 ? 20.793 -3.793 -5.661 1.00 88.00 174 ARG A C 1
ATOM 1376 O O . ARG A 1 174 ? 20.836 -5.016 -5.700 1.00 88.00 174 ARG A O 1
ATOM 1383 N N . ASP A 1 175 ? 21.068 -3.096 -4.562 1.00 79.44 175 ASP A N 1
ATOM 1384 C CA . ASP A 1 175 ? 21.787 -3.655 -3.405 1.00 79.44 175 ASP A CA 1
ATOM 1385 C C . ASP A 1 175 ? 20.859 -4.172 -2.287 1.00 79.44 175 ASP A C 1
ATOM 1387 O O . ASP A 1 175 ? 21.240 -4.264 -1.119 1.00 79.44 175 ASP A O 1
ATOM 1391 N N . GLY A 1 176 ? 19.611 -4.509 -2.623 1.00 69.81 176 GLY A N 1
ATOM 1392 C CA . GLY A 1 176 ? 18.589 -4.927 -1.664 1.00 69.81 176 GLY A CA 1
ATOM 1393 C C . GLY A 1 176 ? 18.109 -6.362 -1.863 1.00 69.81 176 GLY A C 1
ATOM 1394 O O . GLY A 1 176 ? 17.672 -6.746 -2.947 1.00 69.81 176 GLY A O 1
ATOM 1395 N N . THR A 1 177 ? 18.067 -7.145 -0.783 1.00 71.19 177 THR A N 1
ATOM 1396 C CA . THR A 1 177 ? 17.249 -8.361 -0.752 1.00 71.19 177 THR A CA 1
ATOM 1397 C C . THR A 1 177 ? 15.794 -7.974 -0.505 1.00 71.19 177 THR A C 1
ATOM 1399 O O . THR A 1 177 ? 15.404 -7.539 0.581 1.00 71.19 177 THR A O 1
ATOM 1402 N N . HIS A 1 178 ? 14.957 -8.113 -1.533 1.00 71.12 178 HIS A N 1
ATOM 1403 C CA . HIS A 1 178 ? 13.519 -7.931 -1.365 1.00 71.12 178 HIS A CA 1
ATOM 1404 C C . HIS A 1 178 ? 12.970 -9.031 -0.449 1.00 71.12 178 HIS A C 1
ATOM 1406 O O . HIS A 1 178 ? 13.206 -10.223 -0.677 1.00 71.12 178 HIS A O 1
ATOM 1412 N N . LYS A 1 179 ? 12.250 -8.626 0.606 1.00 71.06 179 LYS A N 1
ATOM 1413 C CA . LYS A 1 179 ? 11.558 -9.553 1.510 1.00 71.06 179 LYS A CA 1
ATOM 1414 C C . LYS A 1 179 ? 10.532 -10.359 0.715 1.00 71.06 179 LYS A C 1
ATOM 1416 O O . LYS A 1 179 ? 9.876 -9.823 -0.178 1.00 71.06 179 LYS A O 1
ATOM 1421 N N . ARG A 1 180 ? 10.370 -11.640 1.061 1.00 72.62 180 ARG A N 1
ATOM 1422 C CA . ARG A 1 180 ? 9.267 -12.447 0.523 1.00 72.62 180 ARG A CA 1
ATOM 1423 C C . ARG A 1 180 ? 7.939 -11.783 0.894 1.00 72.62 180 ARG A C 1
ATOM 1425 O O . ARG A 1 180 ? 7.769 -11.352 2.035 1.00 72.62 180 ARG A O 1
ATOM 1432 N N . GLY A 1 181 ? 7.039 -11.685 -0.083 1.00 71.44 181 GLY A N 1
ATOM 1433 C CA . GLY A 1 181 ? 5.691 -11.162 0.120 1.00 71.44 181 GLY A CA 1
ATOM 1434 C C . GLY A 1 181 ? 4.888 -12.033 1.088 1.00 71.44 181 GLY A C 1
ATOM 1435 O O . GLY A 1 181 ? 5.226 -13.197 1.324 1.00 71.44 181 GLY A O 1
ATOM 1436 N N . LYS A 1 182 ? 3.819 -11.467 1.655 1.00 84.12 182 LYS A N 1
ATOM 1437 C CA . LYS A 1 182 ? 2.842 -12.242 2.432 1.00 84.12 182 LYS A CA 1
ATOM 1438 C C . LYS A 1 182 ? 2.171 -13.285 1.518 1.00 84.12 182 LYS A C 1
ATOM 1440 O O . LYS A 1 182 ? 2.044 -13.032 0.317 1.00 84.12 182 LYS A O 1
ATOM 1445 N N . PRO A 1 183 ? 1.741 -14.441 2.057 1.00 87.12 183 PRO A N 1
ATOM 1446 C CA . PRO A 1 183 ? 1.031 -15.437 1.265 1.00 87.12 183 PRO A CA 1
ATOM 1447 C C . PRO A 1 183 ? -0.250 -14.835 0.679 1.00 87.12 183 PRO A C 1
ATOM 1449 O O . PRO A 1 183 ? -0.975 -14.110 1.361 1.00 87.12 183 PRO A O 1
ATOM 1452 N N . VAL A 1 184 ? -0.509 -15.133 -0.592 1.00 91.94 184 VAL A N 1
ATOM 1453 C CA . VAL A 1 184 ? -1.726 -14.698 -1.279 1.00 91.94 184 VAL A CA 1
ATOM 1454 C C . VAL A 1 184 ? -2.898 -15.570 -0.802 1.00 91.94 184 VAL A C 1
ATOM 1456 O O . VAL A 1 184 ? -2.765 -16.795 -0.822 1.00 91.94 184 VAL A O 1
ATOM 1459 N N . PRO A 1 185 ? -4.025 -14.982 -0.355 1.00 92.75 185 PRO A N 1
ATOM 1460 C CA . PRO A 1 185 ? -5.208 -15.739 0.059 1.00 92.75 185 PRO A CA 1
ATOM 1461 C C . PRO A 1 185 ? -5.774 -16.605 -1.070 1.00 92.75 185 PRO A C 1
ATOM 1463 O O . PRO A 1 185 ? -5.661 -16.236 -2.232 1.00 92.75 185 PRO A O 1
ATOM 1466 N N . ALA A 1 186 ? -6.444 -17.717 -0.760 1.00 92.50 186 ALA A N 1
ATOM 1467 C CA . ALA A 1 186 ? -7.040 -18.577 -1.791 1.00 92.50 186 ALA A CA 1
ATOM 1468 C C . ALA A 1 186 ? -8.127 -17.854 -2.614 1.00 92.50 186 ALA A C 1
ATOM 1470 O O . ALA A 1 186 ? -8.194 -18.014 -3.829 1.00 92.50 186 ALA A O 1
ATOM 1471 N N . ASN A 1 187 ? -8.917 -16.996 -1.964 1.00 93.19 187 ASN A N 1
ATOM 1472 C CA . ASN A 1 187 ? -9.973 -16.187 -2.573 1.00 93.19 187 ASN A CA 1
ATOM 1473 C C . ASN A 1 187 ? -9.491 -14.806 -3.064 1.00 93.19 187 ASN A C 1
ATOM 1475 O O . ASN A 1 187 ? -10.280 -13.866 -3.179 1.00 93.19 187 ASN A O 1
ATOM 1479 N N . TYR A 1 188 ? -8.192 -14.659 -3.361 1.00 93.94 188 TYR A N 1
ATOM 1480 C CA . TYR A 1 188 ? -7.611 -13.375 -3.766 1.00 93.94 188 TYR A CA 1
ATOM 1481 C C . TYR A 1 188 ? -8.276 -12.762 -5.000 1.00 93.94 188 TYR A C 1
ATOM 1483 O O . TYR A 1 188 ? -8.275 -11.542 -5.127 1.00 93.94 188 TYR A O 1
ATOM 1491 N N . LEU A 1 189 ? -8.791 -13.585 -5.922 1.00 94.81 189 LEU A N 1
ATOM 1492 C CA . LEU A 1 189 ? -9.370 -13.106 -7.174 1.00 94.81 189 LEU A CA 1
ATOM 1493 C C . LEU A 1 189 ? -10.660 -12.329 -6.913 1.00 94.81 189 LEU A C 1
ATOM 1495 O O . LEU A 1 189 ? -10.800 -11.213 -7.403 1.00 94.81 189 LEU A O 1
ATOM 1499 N N . ALA A 1 190 ? -11.547 -12.886 -6.087 1.00 95.12 190 ALA A N 1
ATOM 1500 C CA . ALA A 1 190 ? -12.776 -12.218 -5.683 1.00 95.12 190 ALA A CA 1
ATOM 1501 C C . ALA A 1 190 ? -12.463 -10.916 -4.934 1.00 95.12 190 ALA A C 1
ATOM 1503 O O . ALA A 1 190 ? -13.021 -9.872 -5.252 1.00 95.12 190 ALA A O 1
ATOM 1504 N N . LEU A 1 191 ? -11.485 -10.947 -4.017 1.00 94.31 191 LEU A N 1
ATOM 1505 C CA . LEU A 1 191 ? -11.040 -9.751 -3.296 1.00 94.31 191 LEU A CA 1
ATOM 1506 C C . LEU A 1 191 ? -10.442 -8.686 -4.229 1.00 94.31 191 LEU A C 1
ATOM 1508 O O . LEU A 1 191 ? -10.676 -7.494 -4.048 1.00 94.31 191 LEU A O 1
ATOM 1512 N N . LEU A 1 192 ? -9.660 -9.100 -5.231 1.00 94.62 192 LEU A N 1
ATOM 1513 C CA . LEU A 1 192 ? -9.082 -8.198 -6.224 1.00 94.62 192 LEU A CA 1
ATOM 1514 C C . LEU A 1 192 ? -10.182 -7.517 -7.043 1.00 94.62 192 LEU A C 1
ATOM 1516 O O . LEU A 1 192 ? -10.105 -6.308 -7.260 1.00 94.62 192 LEU A O 1
ATOM 1520 N N . LYS A 1 193 ? -11.183 -8.286 -7.478 1.00 94.88 193 LYS A N 1
ATOM 1521 C CA . LYS A 1 193 ? -12.266 -7.812 -8.340 1.00 94.88 193 LYS A CA 1
ATOM 1522 C C . LYS A 1 193 ? -13.364 -7.033 -7.607 1.00 94.88 193 LYS A C 1
ATOM 1524 O O . LYS A 1 193 ? -14.019 -6.211 -8.235 1.00 94.88 193 LYS A O 1
ATOM 1529 N N . SER A 1 194 ? -13.463 -7.140 -6.277 1.00 93.69 194 SER A N 1
ATOM 1530 C CA . SER A 1 194 ? -14.261 -6.213 -5.448 1.00 93.69 194 SER A CA 1
ATOM 1531 C C . SER A 1 194 ? -13.895 -4.735 -5.671 1.00 93.69 194 SER A C 1
ATOM 1533 O O . SER A 1 194 ? -14.679 -3.845 -5.358 1.00 93.69 194 SER A O 1
ATOM 1535 N N . VAL A 1 195 ? -12.705 -4.446 -6.211 1.00 91.81 195 VAL A N 1
ATOM 1536 C CA . VAL A 1 195 ? -12.281 -3.095 -6.584 1.00 91.81 195 VAL A CA 1
ATOM 1537 C C . VAL A 1 195 ? -12.384 -2.922 -8.104 1.00 91.81 195 VAL A C 1
ATOM 1539 O O . VAL A 1 195 ? -11.557 -3.458 -8.840 1.00 91.81 195 VAL A O 1
ATOM 1542 N N . GLU A 1 196 ? -13.337 -2.111 -8.575 1.00 88.62 196 GLU A N 1
ATOM 1543 C CA . GLU A 1 196 ? -13.694 -1.986 -10.006 1.00 88.62 196 GLU A CA 1
ATOM 1544 C C . GLU A 1 196 ? -12.483 -1.725 -10.921 1.00 88.62 196 GLU A C 1
ATOM 1546 O O . GLU A 1 196 ? -12.228 -2.490 -11.846 1.00 88.62 196 GLU A O 1
ATOM 1551 N N . TYR A 1 197 ? -11.647 -0.721 -10.624 1.00 87.62 197 TYR A N 1
ATOM 1552 C CA . TYR A 1 197 ? -10.482 -0.421 -11.474 1.00 87.62 197 TYR A CA 1
ATOM 1553 C C . TYR A 1 197 ? -9.434 -1.552 -11.498 1.00 87.62 197 TYR A C 1
ATOM 1555 O O . TYR A 1 197 ? -8.625 -1.643 -12.425 1.00 87.62 197 TYR A O 1
ATOM 1563 N N . LYS A 1 198 ? -9.390 -2.401 -10.460 1.00 91.31 198 LYS A N 1
ATOM 1564 C CA . LYS A 1 198 ? -8.508 -3.576 -10.428 1.00 91.31 198 LYS A CA 1
ATOM 1565 C C . LYS A 1 198 ? -9.114 -4.728 -11.220 1.00 91.31 198 LYS A C 1
ATOM 1567 O O . LYS A 1 198 ? -8.349 -5.427 -11.882 1.00 91.31 198 LYS A O 1
ATOM 1572 N N . ALA A 1 199 ? -10.439 -4.892 -11.178 1.00 91.06 199 ALA A N 1
ATOM 1573 C CA . ALA A 1 199 ? -11.162 -5.825 -12.036 1.00 91.06 199 ALA A CA 1
ATOM 1574 C C . ALA A 1 199 ? -10.909 -5.492 -13.511 1.00 91.06 199 ALA A C 1
ATOM 1576 O O . ALA A 1 199 ? -10.401 -6.341 -14.235 1.00 91.06 199 ALA A O 1
ATOM 1577 N N . ASP A 1 200 ? -11.084 -4.226 -13.906 1.00 90.94 200 ASP A N 1
ATOM 1578 C CA . ASP A 1 200 ? -10.809 -3.753 -15.269 1.00 90.94 200 ASP A CA 1
ATOM 1579 C C . ASP A 1 200 ? -9.364 -4.050 -15.699 1.00 90.94 200 ASP A C 1
ATOM 1581 O O . ASP A 1 200 ? -9.107 -4.561 -16.790 1.00 90.94 200 ASP A O 1
ATOM 1585 N N . ASN A 1 201 ? -8.389 -3.770 -14.828 1.00 91.06 201 ASN A N 1
ATOM 1586 C CA . ASN A 1 201 ? -6.985 -4.069 -15.110 1.00 91.06 201 ASN A CA 1
ATOM 1587 C C . ASN A 1 201 ? -6.726 -5.571 -15.264 1.00 91.06 201 ASN A C 1
ATOM 1589 O O . ASN A 1 201 ? -5.970 -5.964 -16.159 1.00 91.06 201 ASN A O 1
ATOM 1593 N N . TRP A 1 202 ? -7.326 -6.400 -14.409 1.00 94.00 202 TRP A N 1
ATOM 1594 C CA . TRP A 1 202 ? -7.224 -7.855 -14.482 1.00 94.00 202 TRP A CA 1
ATOM 1595 C C . TRP A 1 202 ? -7.853 -8.395 -15.769 1.00 94.00 202 TRP A C 1
ATOM 1597 O O . TRP A 1 202 ? -7.213 -9.170 -16.478 1.00 94.00 202 TRP A O 1
ATOM 1607 N N . ASP A 1 203 ? -9.064 -7.958 -16.102 1.00 94.06 203 ASP A N 1
ATOM 1608 C CA . ASP A 1 203 ? -9.823 -8.417 -17.267 1.00 94.06 203 ASP A CA 1
ATOM 1609 C C . ASP A 1 203 ? -9.269 -7.846 -18.590 1.00 94.06 203 ASP A C 1
ATOM 1611 O O . ASP A 1 203 ? -9.475 -8.425 -19.653 1.00 94.06 203 ASP A O 1
ATOM 1615 N N . SER A 1 204 ? -8.456 -6.780 -18.544 1.00 92.56 204 SER A N 1
ATOM 1616 C CA . SER A 1 204 ? -7.760 -6.228 -19.722 1.00 92.56 204 SER A CA 1
ATOM 1617 C C . SER A 1 204 ? -6.666 -7.128 -20.320 1.00 92.56 204 SER A C 1
ATOM 1619 O O . SER A 1 204 ? -6.019 -6.739 -21.299 1.00 92.56 204 SER A O 1
ATOM 1621 N N . LEU A 1 205 ? -6.386 -8.277 -19.703 1.00 93.75 205 LEU A N 1
ATOM 1622 C CA . LEU A 1 205 ? -5.335 -9.211 -20.097 1.00 93.75 205 LEU A CA 1
ATOM 1623 C C . LEU A 1 205 ? -5.900 -10.631 -20.238 1.00 93.75 205 LEU A C 1
ATOM 1625 O O . LEU A 1 205 ? -6.677 -11.041 -19.374 1.00 93.75 205 LEU A O 1
ATOM 1629 N N . PRO A 1 206 ? -5.461 -11.412 -21.243 1.00 93.88 206 PRO A N 1
ATOM 1630 C CA . PRO A 1 206 ? -5.807 -12.831 -21.363 1.00 93.88 206 PRO A CA 1
ATOM 1631 C C . PRO A 1 206 ? -5.441 -13.644 -20.114 1.00 93.88 206 PRO A C 1
ATOM 1633 O O . PRO A 1 206 ? -4.540 -13.265 -19.363 1.00 93.88 206 PRO A O 1
ATOM 1636 N N . ASP A 1 207 ? -6.110 -14.773 -19.887 1.00 92.00 207 ASP A N 1
ATOM 1637 C CA . ASP A 1 207 ? -5.864 -15.619 -18.708 1.00 92.00 207 ASP A CA 1
ATOM 1638 C C . ASP A 1 207 ? -4.515 -16.348 -18.752 1.00 92.00 207 ASP A C 1
ATOM 1640 O O . ASP A 1 207 ? -3.882 -16.549 -17.714 1.00 92.00 207 ASP A O 1
ATOM 1644 N N . ASP A 1 208 ? -4.038 -16.677 -19.951 1.00 94.62 208 ASP A N 1
ATOM 1645 C CA . ASP A 1 208 ? -2.723 -17.266 -20.211 1.00 94.62 208 ASP A CA 1
ATOM 1646 C C . ASP A 1 208 ? -1.602 -16.218 -20.300 1.00 94.62 208 ASP A C 1
ATOM 1648 O O . ASP A 1 208 ? -0.438 -16.561 -20.527 1.00 94.62 208 ASP A O 1
ATOM 1652 N N . TRP A 1 209 ? -1.921 -14.935 -20.090 1.00 95.94 209 TRP A N 1
ATOM 1653 C CA . TRP A 1 209 ? -0.937 -13.870 -20.187 1.00 95.94 209 TRP A CA 1
ATOM 1654 C C . TRP A 1 209 ? 0.208 -14.079 -19.189 1.00 95.94 209 TRP A C 1
ATOM 1656 O O . TRP A 1 209 ? 0.022 -14.220 -17.973 1.00 95.94 209 TRP A O 1
ATOM 1666 N N . ALA A 1 210 ? 1.426 -14.024 -19.720 1.00 96.56 210 ALA A N 1
ATOM 1667 C CA . ALA A 1 210 ? 2.657 -13.985 -18.956 1.00 96.56 210 ALA A CA 1
ATOM 1668 C C . ALA A 1 210 ? 3.419 -12.701 -19.276 1.00 96.56 210 ALA A C 1
ATOM 1670 O O . ALA A 1 210 ? 3.429 -12.219 -20.409 1.00 96.56 210 ALA A O 1
ATOM 1671 N N . CYS A 1 211 ? 4.098 -12.148 -18.272 1.00 96.56 211 CYS A N 1
ATOM 1672 C CA . CYS A 1 211 ? 4.912 -10.959 -18.473 1.00 96.56 211 CYS A CA 1
ATOM 1673 C C . CYS A 1 211 ? 6.042 -11.264 -19.475 1.00 96.56 211 CYS A C 1
ATOM 1675 O O . CYS A 1 211 ? 6.869 -12.129 -19.187 1.00 96.56 211 CYS A O 1
ATOM 1677 N N . PRO A 1 212 ? 6.164 -10.529 -20.590 1.00 95.88 212 PRO A N 1
ATOM 1678 C CA . PRO A 1 212 ? 7.169 -10.814 -21.621 1.00 95.88 212 PRO A CA 1
ATOM 1679 C C . PRO A 1 212 ? 8.620 -10.639 -21.136 1.00 95.88 212 PRO A C 1
ATOM 1681 O O . PRO A 1 212 ? 9.532 -11.239 -21.694 1.00 95.88 212 PRO A O 1
ATOM 1684 N N . ILE A 1 213 ? 8.836 -9.874 -20.059 1.00 96.38 213 ILE A N 1
ATOM 1685 C CA . ILE A 1 213 ? 10.159 -9.659 -19.451 1.00 96.38 213 ILE A CA 1
ATOM 1686 C C . ILE A 1 213 ? 10.509 -10.787 -18.472 1.00 96.38 213 ILE A C 1
ATOM 1688 O O . ILE A 1 213 ? 11.493 -11.497 -18.638 1.00 96.38 213 ILE A O 1
ATOM 1692 N N . CYS A 1 214 ? 9.701 -10.951 -17.419 1.00 96.12 214 CYS A N 1
ATOM 1693 C CA . CYS A 1 214 ? 10.024 -11.853 -16.307 1.00 96.12 214 CYS A CA 1
ATOM 1694 C C . CYS A 1 214 ? 9.371 -13.240 -16.405 1.00 96.12 214 CYS A C 1
ATOM 1696 O O . CYS A 1 214 ? 9.600 -14.076 -15.534 1.00 96.12 214 CYS A O 1
ATOM 1698 N N . ARG A 1 215 ? 8.520 -13.460 -17.415 1.00 96.44 215 ARG A N 1
ATOM 1699 C CA . ARG A 1 215 ? 7.774 -14.698 -17.708 1.00 96.44 215 ARG A CA 1
ATOM 1700 C C . ARG A 1 215 ? 6.853 -15.211 -16.599 1.00 96.44 215 ARG A C 1
ATOM 1702 O O . ARG A 1 215 ? 6.322 -16.310 -16.709 1.00 96.44 215 ARG A O 1
ATOM 1709 N N . ARG A 1 216 ? 6.620 -14.424 -15.543 1.00 95.69 216 ARG A N 1
ATOM 1710 C CA . ARG A 1 216 ? 5.604 -14.745 -14.533 1.00 95.69 216 ARG A CA 1
ATOM 1711 C C . ARG A 1 216 ? 4.216 -14.687 -15.158 1.00 95.69 216 ARG A C 1
ATOM 1713 O O . ARG A 1 216 ? 3.913 -13.735 -15.877 1.00 95.69 216 ARG A O 1
ATOM 1720 N N . SER A 1 217 ? 3.394 -15.677 -14.834 1.00 95.69 217 SER A N 1
ATOM 1721 C CA . SER A 1 217 ? 1.975 -15.698 -15.192 1.00 95.69 217 SER A CA 1
ATOM 1722 C C . SER A 1 217 ? 1.191 -14.603 -14.466 1.00 95.69 217 SER A C 1
ATOM 1724 O O . SER A 1 217 ? 1.642 -14.046 -13.457 1.00 95.69 217 SER A O 1
ATOM 1726 N N . LYS A 1 218 ? -0.017 -14.327 -14.961 1.00 94.69 218 LYS A N 1
ATOM 1727 C CA . LYS A 1 218 ? -0.977 -13.379 -14.384 1.00 94.69 218 LYS A CA 1
ATOM 1728 C C . LYS A 1 218 ? -1.180 -13.571 -12.872 1.00 94.69 218 LYS A C 1
ATOM 1730 O O . LYS A 1 218 ? -1.077 -12.606 -12.115 1.00 94.69 218 LYS A O 1
ATOM 1735 N N . SER A 1 219 ? -1.355 -14.812 -12.409 1.00 93.44 219 SER A N 1
ATOM 1736 C CA . SER A 1 219 ? -1.530 -15.143 -10.984 1.00 93.44 219 SER A CA 1
ATOM 1737 C C . SER A 1 219 ? -0.253 -14.948 -10.157 1.00 93.44 219 SER A C 1
ATOM 1739 O O . SER A 1 219 ? -0.310 -14.427 -9.046 1.00 93.44 219 SER A O 1
ATOM 1741 N N . GLN A 1 220 ? 0.921 -15.281 -10.702 1.00 93.88 220 GLN A N 1
ATOM 1742 C CA . GLN A 1 220 ? 2.216 -15.123 -10.020 1.00 93.88 220 GLN A CA 1
ATOM 1743 C C . GLN A 1 220 ? 2.634 -13.661 -9.814 1.00 93.88 220 GLN A C 1
ATOM 1745 O O . GLN A 1 220 ? 3.563 -13.389 -9.050 1.00 93.88 220 GLN A O 1
ATOM 1750 N N . ILE A 1 221 ? 2.001 -12.719 -10.514 1.00 94.12 221 ILE A N 1
ATOM 1751 C CA . ILE A 1 221 ? 2.255 -11.281 -10.368 1.00 94.12 221 ILE A CA 1
ATOM 1752 C C . ILE A 1 221 ? 1.445 -10.687 -9.214 1.00 94.12 221 ILE A C 1
ATOM 1754 O O . ILE A 1 221 ? 1.867 -9.678 -8.651 1.00 94.12 221 ILE A O 1
ATOM 1758 N N . VAL A 1 222 ? 0.329 -11.314 -8.832 1.00 94.75 222 VAL A N 1
ATOM 1759 C CA . VAL A 1 222 ? -0.509 -10.868 -7.714 1.00 94.75 222 VAL A CA 1
ATOM 1760 C C . VAL A 1 222 ? 0.277 -10.932 -6.414 1.00 94.75 222 VAL A C 1
ATOM 1762 O O . VAL A 1 222 ? 0.910 -11.943 -6.125 1.00 94.75 222 VAL A O 1
ATOM 1765 N N . TYR A 1 223 ? 0.215 -9.876 -5.612 1.00 93.12 223 TYR A N 1
ATOM 1766 C CA . TYR A 1 223 ? 0.902 -9.806 -4.326 1.00 93.12 223 TYR A CA 1
ATOM 1767 C C . TYR A 1 223 ? 0.050 -9.090 -3.280 1.00 93.12 223 TYR A C 1
ATOM 1769 O O . TYR A 1 223 ? -0.886 -8.357 -3.606 1.00 93.12 223 TYR A O 1
ATOM 1777 N N . VAL A 1 224 ? 0.387 -9.304 -2.011 1.00 91.25 224 VAL A N 1
ATOM 1778 C CA . VAL A 1 224 ? -0.297 -8.687 -0.872 1.00 91.25 224 VAL A CA 1
ATOM 1779 C C . VAL A 1 224 ? 0.547 -7.530 -0.343 1.00 91.25 224 VAL A C 1
ATOM 1781 O O . VAL A 1 224 ? 1.731 -7.700 -0.048 1.00 91.25 224 VAL A O 1
ATOM 1784 N N . GLY A 1 225 ? -0.066 -6.351 -0.239 1.00 86.44 225 GLY A N 1
ATOM 1785 C CA . GLY A 1 225 ? 0.552 -5.156 0.329 1.00 86.44 225 GLY A CA 1
ATOM 1786 C C . GLY A 1 225 ? 0.671 -5.191 1.857 1.00 86.44 225 GLY A C 1
ATOM 1787 O O . GLY A 1 225 ? 0.207 -6.110 2.540 1.00 86.44 225 GLY A O 1
ATOM 1788 N N . ASP A 1 226 ? 1.271 -4.144 2.420 1.00 80.75 226 ASP A N 1
ATOM 1789 C CA . ASP A 1 226 ? 1.486 -4.049 3.867 1.00 80.75 226 ASP A CA 1
ATOM 1790 C C . ASP A 1 226 ? 0.171 -4.024 4.660 1.00 80.75 226 ASP A C 1
ATOM 1792 O O . ASP A 1 226 ? 0.111 -4.646 5.720 1.00 80.75 226 ASP A O 1
ATOM 1796 N N . GLN A 1 227 ? -0.890 -3.424 4.106 1.00 75.50 227 GLN A N 1
ATOM 1797 C CA . GLN A 1 227 ? -2.235 -3.338 4.704 1.00 75.50 227 GLN A CA 1
ATOM 1798 C C . GLN A 1 227 ? -3.130 -4.534 4.330 1.00 75.50 227 GLN A C 1
ATOM 1800 O O . GLN A 1 227 ? -4.350 -4.482 4.455 1.00 75.50 227 GLN A O 1
ATOM 1805 N N . GLY A 1 228 ? -2.544 -5.611 3.795 1.00 82.00 228 GLY A N 1
ATOM 1806 C CA . GLY A 1 228 ? -3.290 -6.814 3.422 1.00 82.00 228 GLY A CA 1
ATOM 1807 C C . GLY A 1 228 ? -4.066 -6.699 2.109 1.00 82.00 228 GLY A C 1
ATOM 1808 O O . GLY A 1 228 ? -4.708 -7.669 1.717 1.00 82.00 228 GLY A O 1
ATOM 1809 N N . GLN A 1 229 ? -3.983 -5.569 1.393 1.00 86.25 229 GLN A N 1
ATOM 1810 C CA . GLN A 1 229 ? -4.676 -5.440 0.116 1.00 86.25 229 GLN A CA 1
ATOM 1811 C C . GLN A 1 229 ? -4.026 -6.315 -0.960 1.00 86.25 229 GLN A C 1
ATOM 1813 O O . GLN A 1 229 ? -2.802 -6.321 -1.129 1.00 86.25 229 GLN A O 1
ATOM 1818 N N . VAL A 1 230 ? -4.854 -7.006 -1.738 1.00 92.38 230 VAL A N 1
ATOM 1819 C CA . VAL A 1 230 ? -4.407 -7.723 -2.934 1.00 92.38 230 VAL A CA 1
ATOM 1820 C C . VAL A 1 230 ? -4.174 -6.708 -4.054 1.00 92.38 230 VAL A C 1
ATOM 1822 O O . VAL A 1 230 ? -5.000 -5.821 -4.314 1.00 92.38 230 VAL A O 1
ATOM 1825 N N . ARG A 1 231 ? -3.005 -6.794 -4.690 1.00 92.56 231 ARG A N 1
ATOM 1826 C CA . ARG A 1 231 ? -2.571 -5.892 -5.757 1.00 92.56 231 ARG A CA 1
ATOM 1827 C C . ARG A 1 231 ? -2.226 -6.679 -7.011 1.00 92.56 231 ARG A C 1
ATOM 1829 O O . ARG A 1 231 ? -1.528 -7.689 -6.964 1.00 92.56 231 ARG A O 1
ATOM 1836 N N . PHE A 1 232 ? -2.679 -6.144 -8.134 1.00 94.56 232 PHE A N 1
ATOM 1837 C CA . PHE A 1 232 ? -2.321 -6.576 -9.471 1.00 94.56 232 PHE A CA 1
ATOM 1838 C C . PHE A 1 232 ? -2.063 -5.320 -10.293 1.00 94.56 232 PHE A C 1
ATOM 1840 O O . PHE A 1 232 ? -2.968 -4.519 -10.504 1.00 94.56 232 PHE A O 1
ATOM 1847 N N . ASN A 1 233 ? -0.811 -5.130 -10.701 1.00 92.38 233 ASN A N 1
ATOM 1848 C CA . ASN A 1 233 ? -0.387 -3.939 -11.419 1.00 92.38 233 ASN A CA 1
ATOM 1849 C C . ASN A 1 233 ? 0.332 -4.352 -12.697 1.00 92.38 233 ASN A C 1
ATOM 1851 O O . ASN A 1 233 ? 1.269 -5.157 -12.663 1.00 92.38 233 ASN A O 1
ATOM 1855 N N . VAL A 1 234 ? -0.069 -3.743 -13.805 1.00 94.06 234 VAL A N 1
ATOM 1856 C CA . VAL A 1 234 ? 0.613 -3.826 -15.094 1.00 94.06 234 VAL A CA 1
ATOM 1857 C C . VAL A 1 234 ? 0.865 -2.421 -15.611 1.00 94.06 234 VAL A C 1
ATOM 1859 O O . VAL A 1 234 ? 0.122 -1.494 -15.299 1.00 94.06 234 VAL A O 1
ATOM 1862 N N . ALA A 1 235 ? 1.943 -2.258 -16.362 1.00 92.88 235 ALA A N 1
ATOM 1863 C CA . ALA A 1 235 ? 2.335 -0.989 -16.946 1.00 92.88 235 ALA A CA 1
ATOM 1864 C C . ALA A 1 235 ? 2.320 -1.100 -18.466 1.00 92.88 235 ALA A C 1
ATOM 1866 O O . ALA A 1 235 ? 2.786 -2.098 -19.024 1.00 92.88 235 ALA A O 1
ATOM 1867 N N . THR A 1 236 ? 1.810 -0.059 -19.115 1.00 92.44 236 THR A N 1
ATOM 1868 C CA . THR A 1 236 ? 1.942 0.126 -20.559 1.00 92.44 236 THR A CA 1
ATOM 1869 C C . THR A 1 236 ? 3.326 0.688 -20.867 1.00 92.44 236 THR A C 1
ATOM 1871 O O . THR A 1 236 ? 3.820 1.577 -20.166 1.00 92.44 236 THR A O 1
ATOM 1874 N N . THR A 1 237 ? 3.967 0.150 -21.894 1.00 89.81 237 THR A N 1
ATOM 1875 C CA . THR A 1 237 ? 5.325 0.530 -22.283 1.00 89.81 237 THR A CA 1
ATOM 1876 C C . THR A 1 237 ? 5.323 1.685 -23.287 1.00 89.81 237 THR A C 1
ATOM 1878 O O . THR A 1 237 ? 4.282 2.082 -23.812 1.00 89.81 237 THR A O 1
ATOM 1881 N N . GLY A 1 238 ? 6.492 2.299 -23.484 1.00 83.88 238 GLY A N 1
ATOM 1882 C CA . GLY A 1 238 ? 6.683 3.417 -24.410 1.00 83.88 238 GLY A CA 1
ATOM 1883 C C . GLY A 1 238 ? 6.807 2.976 -25.867 1.00 83.88 238 GLY A C 1
ATOM 1884 O O . GLY A 1 238 ? 6.813 1.786 -26.181 1.00 83.88 238 GLY A O 1
ATOM 1885 N N . ARG A 1 239 ? 6.978 3.950 -26.770 1.00 84.50 239 ARG A N 1
ATOM 1886 C CA . ARG A 1 239 ? 7.072 3.689 -28.218 1.00 84.50 239 ARG A CA 1
ATOM 1887 C C . ARG A 1 239 ? 8.257 2.794 -28.570 1.00 84.50 239 ARG A C 1
ATOM 1889 O O . ARG A 1 239 ? 8.141 1.964 -29.464 1.00 84.50 239 ARG A O 1
ATOM 1896 N N . ALA A 1 240 ? 9.357 2.914 -27.826 1.00 85.25 240 ALA A N 1
ATOM 1897 C CA . ALA A 1 240 ? 10.537 2.073 -28.010 1.00 85.25 240 ALA A CA 1
ATOM 1898 C C . ALA A 1 240 ? 10.248 0.568 -27.835 1.00 85.25 240 ALA A C 1
ATOM 1900 O O . ALA A 1 240 ? 10.959 -0.263 -28.390 1.00 85.25 240 ALA A O 1
ATOM 1901 N N . TRP A 1 241 ? 9.217 0.197 -27.068 1.00 91.25 241 TRP A N 1
ATOM 1902 C CA . TRP A 1 241 ? 8.878 -1.189 -26.727 1.00 91.25 241 TRP A CA 1
ATOM 1903 C C . TRP A 1 241 ? 7.533 -1.613 -27.335 1.00 91.25 241 TRP A C 1
ATOM 1905 O O . TRP A 1 241 ? 6.761 -2.339 -26.715 1.00 91.25 241 TRP A O 1
ATOM 1915 N N . HIS A 1 242 ? 7.242 -1.170 -28.559 1.00 86.81 242 HIS A N 1
ATOM 1916 C CA . HIS A 1 242 ? 5.982 -1.451 -29.259 1.00 86.81 242 HIS A CA 1
ATOM 1917 C C . HIS A 1 242 ? 5.605 -2.947 -29.364 1.00 86.81 242 HIS A C 1
ATOM 1919 O O . HIS A 1 242 ? 4.434 -3.287 -29.221 1.00 86.81 242 HIS A O 1
ATOM 1925 N N . GLU A 1 243 ? 6.579 -3.849 -29.530 1.00 88.06 243 GLU A N 1
ATOM 1926 C CA . GLU A 1 243 ? 6.382 -5.314 -29.532 1.00 88.06 243 GLU A CA 1
ATOM 1927 C C . GLU A 1 243 ? 6.028 -5.881 -28.149 1.00 88.06 243 GLU A C 1
ATOM 1929 O O . GLU A 1 243 ? 5.562 -7.009 -28.014 1.00 88.06 243 GLU A O 1
ATOM 1934 N N . THR A 1 244 ? 6.269 -5.107 -27.093 1.00 88.69 244 THR A N 1
ATOM 1935 C CA . THR A 1 244 ? 6.092 -5.496 -25.693 1.00 88.69 244 THR A CA 1
ATOM 1936 C C . THR A 1 244 ? 5.195 -4.472 -24.988 1.00 88.69 244 THR A C 1
ATOM 1938 O O . THR A 1 244 ? 5.650 -3.798 -24.063 1.00 88.69 244 THR A O 1
ATOM 1941 N N . PRO A 1 245 ? 3.924 -4.306 -25.401 1.00 89.50 245 PRO A N 1
ATOM 1942 C CA . PRO A 1 245 ? 3.099 -3.156 -25.017 1.00 89.50 245 PRO A CA 1
ATOM 1943 C C . PRO A 1 245 ? 2.708 -3.136 -23.534 1.00 89.50 245 PRO A C 1
ATOM 1945 O O . PRO A 1 245 ? 2.421 -2.073 -22.988 1.00 89.50 245 PRO A O 1
ATOM 1948 N N . LYS A 1 246 ? 2.681 -4.298 -22.866 1.00 94.25 246 LYS A N 1
ATOM 1949 C CA . LYS A 1 246 ? 2.360 -4.420 -21.438 1.00 94.25 246 LYS A CA 1
ATOM 1950 C C . LYS A 1 246 ? 3.377 -5.286 -20.704 1.00 94.25 246 LYS A C 1
ATOM 1952 O O . LYS A 1 246 ? 3.726 -6.377 -21.151 1.00 94.25 246 LYS A O 1
ATOM 1957 N N . ILE A 1 247 ? 3.797 -4.820 -19.531 1.00 95.88 247 ILE A N 1
ATOM 1958 C CA . ILE A 1 247 ? 4.700 -5.530 -18.615 1.00 95.88 247 ILE A CA 1
ATOM 1959 C C . ILE A 1 247 ? 4.127 -5.538 -17.198 1.00 95.88 247 ILE A C 1
ATOM 1961 O O . ILE A 1 247 ? 3.288 -4.712 -16.845 1.00 95.88 247 ILE A O 1
ATOM 1965 N N . CYS A 1 248 ? 4.589 -6.456 -16.347 1.00 95.94 248 CYS A N 1
ATOM 1966 C CA . CYS A 1 248 ? 4.170 -6.450 -14.945 1.00 95.94 248 CYS A CA 1
ATOM 1967 C C . CYS A 1 248 ? 4.718 -5.223 -14.196 1.00 95.94 248 CYS A C 1
ATOM 1969 O O . CYS A 1 248 ? 5.810 -4.728 -14.497 1.00 95.94 248 CYS A O 1
ATOM 1971 N N . GLY A 1 249 ? 3.995 -4.775 -13.169 1.00 94.69 249 GLY A N 1
ATOM 1972 C CA . GLY A 1 249 ? 4.369 -3.611 -12.365 1.00 94.69 249 GLY A CA 1
ATOM 1973 C C . GLY A 1 249 ? 5.737 -3.746 -11.690 1.00 94.69 249 GLY A C 1
ATOM 1974 O O . GLY A 1 249 ? 6.440 -2.753 -11.540 1.00 94.69 249 GLY A O 1
ATOM 1975 N N . HIS A 1 250 ? 6.179 -4.964 -11.356 1.00 94.62 250 HIS A N 1
ATOM 1976 C CA . HIS A 1 250 ? 7.513 -5.164 -10.775 1.00 94.62 250 HIS A CA 1
ATOM 1977 C C . HIS A 1 250 ? 8.632 -4.976 -11.813 1.00 94.62 250 HIS A C 1
ATOM 1979 O O . HIS A 1 250 ? 9.670 -4.416 -11.477 1.00 94.62 250 HIS A O 1
ATOM 1985 N N . CYS A 1 251 ? 8.436 -5.382 -13.076 1.00 95.38 251 CYS A N 1
ATOM 1986 C CA . CYS A 1 251 ? 9.396 -5.089 -14.151 1.00 95.38 251 CYS A CA 1
ATOM 1987 C C . CYS A 1 251 ? 9.474 -3.584 -14.404 1.00 95.38 251 CYS A C 1
ATOM 1989 O O . CYS A 1 251 ? 10.567 -3.038 -14.505 1.00 95.38 251 CYS A O 1
ATOM 1991 N N . SER A 1 252 ? 8.318 -2.914 -14.443 1.00 95.12 252 SER A N 1
ATOM 1992 C CA . SER A 1 252 ? 8.247 -1.456 -14.576 1.00 95.12 252 SER A CA 1
ATOM 1993 C C . SER A 1 252 ? 8.957 -0.744 -13.419 1.00 95.12 252 SER A C 1
ATOM 1995 O O . SER A 1 252 ? 9.720 0.183 -13.655 1.00 95.12 252 SER A O 1
ATOM 1997 N N . LYS A 1 253 ? 8.822 -1.231 -12.178 1.00 93.50 253 LYS A N 1
ATOM 1998 C CA . LYS A 1 253 ? 9.543 -0.692 -11.012 1.00 93.50 253 LYS A CA 1
ATOM 1999 C C . LYS A 1 253 ? 11.067 -0.764 -11.171 1.00 93.50 253 LYS A C 1
ATOM 2001 O O . LYS A 1 253 ? 11.741 0.231 -10.920 1.00 93.50 253 LYS A O 1
ATOM 2006 N N . VAL A 1 254 ? 11.606 -1.906 -11.612 1.00 94.44 254 VAL A N 1
ATOM 2007 C CA . VAL A 1 254 ? 13.051 -2.059 -11.882 1.00 94.44 254 VAL A CA 1
ATOM 2008 C C . VAL A 1 254 ? 13.489 -1.127 -13.015 1.00 94.44 254 VAL A C 1
ATOM 2010 O O . VAL A 1 254 ? 14.500 -0.442 -12.899 1.00 94.44 254 VAL A O 1
ATOM 2013 N N . GLN A 1 255 ? 12.693 -1.045 -14.082 1.00 94.12 255 GLN A N 1
ATOM 2014 C CA . GLN A 1 255 ? 12.954 -0.180 -15.230 1.00 94.12 255 GLN A CA 1
ATOM 2015 C C . GLN A 1 255 ? 12.995 1.307 -14.838 1.00 94.12 255 GLN A C 1
ATOM 2017 O O . GLN A 1 255 ? 13.915 2.019 -15.234 1.00 94.12 255 GLN A O 1
ATOM 2022 N N . MET A 1 256 ? 12.056 1.764 -14.006 1.00 92.38 256 MET A N 1
ATOM 2023 C CA . MET A 1 256 ? 12.007 3.149 -13.527 1.00 92.38 256 MET A CA 1
ATOM 2024 C C . MET A 1 256 ? 13.157 3.473 -12.570 1.00 92.38 256 MET A C 1
ATOM 2026 O O . MET A 1 256 ? 13.683 4.587 -12.599 1.00 92.38 256 MET A O 1
ATOM 2030 N N . ALA A 1 257 ? 13.584 2.508 -11.752 1.00 92.31 257 ALA A N 1
ATOM 2031 C CA . ALA A 1 257 ? 14.748 2.671 -10.887 1.00 92.31 257 ALA A CA 1
ATOM 2032 C C . ALA A 1 257 ? 16.036 2.817 -11.713 1.00 92.31 257 ALA A C 1
ATOM 2034 O O . ALA A 1 257 ? 16.780 3.777 -11.516 1.00 92.31 257 ALA A O 1
ATOM 2035 N N . LEU A 1 258 ? 16.225 1.951 -12.717 1.00 93.12 258 LEU A N 1
ATOM 2036 C CA . LEU A 1 258 ? 17.324 2.066 -13.674 1.00 93.12 258 LEU A CA 1
ATOM 2037 C C . LEU A 1 258 ? 17.278 3.414 -14.409 1.00 93.12 258 LEU A C 1
ATOM 2039 O O . LEU A 1 258 ? 18.277 4.122 -14.423 1.00 93.12 258 LEU A O 1
ATOM 2043 N N . LYS A 1 259 ? 16.117 3.823 -14.939 1.00 91.31 259 LYS A N 1
ATOM 2044 C CA . LYS A 1 259 ? 15.939 5.134 -15.592 1.00 91.31 259 LYS A CA 1
ATOM 2045 C C . LYS A 1 259 ? 16.392 6.283 -14.695 1.00 91.31 259 LYS A C 1
ATOM 2047 O O . LYS A 1 259 ? 17.078 7.188 -15.159 1.00 91.31 259 LYS A O 1
ATOM 2052 N N . SER A 1 260 ? 15.979 6.262 -13.429 1.00 90.06 260 SER A N 1
ATOM 2053 C CA . SER A 1 260 ? 16.279 7.326 -12.464 1.00 90.06 260 SER A CA 1
ATOM 2054 C C . SER A 1 260 ? 17.780 7.451 -12.218 1.00 90.06 260 SER A C 1
ATOM 2056 O O . SER A 1 260 ? 18.302 8.559 -12.124 1.00 90.06 260 SER A O 1
ATOM 2058 N N . GLU A 1 261 ? 18.488 6.326 -12.176 1.00 91.50 261 GLU A N 1
ATOM 2059 C CA . GLU A 1 261 ? 19.936 6.329 -12.029 1.00 91.50 261 GLU A CA 1
ATOM 2060 C C . GLU A 1 261 ? 20.659 6.753 -13.304 1.00 91.50 261 GLU A C 1
ATOM 2062 O O . GLU A 1 261 ? 21.522 7.624 -13.237 1.00 91.50 261 GLU A O 1
ATOM 2067 N N . VAL A 1 262 ? 20.270 6.242 -14.476 1.00 90.50 262 VAL A N 1
ATOM 2068 C CA . VAL A 1 262 ? 20.856 6.694 -15.750 1.00 90.50 262 VAL A CA 1
ATOM 2069 C C . VAL A 1 262 ? 20.629 8.207 -15.918 1.00 90.50 262 VAL A C 1
ATOM 2071 O O . VAL A 1 262 ? 21.557 8.928 -16.282 1.00 90.50 262 VAL A O 1
ATOM 2074 N N . LYS A 1 263 ? 19.445 8.718 -15.545 1.00 89.75 263 LYS A N 1
ATOM 2075 C CA . LYS A 1 263 ? 19.133 10.157 -15.549 1.00 89.75 263 LYS A CA 1
ATOM 2076 C C . LYS A 1 263 ? 20.077 10.964 -14.658 1.00 89.75 263 LYS A C 1
ATOM 2078 O O . LYS A 1 263 ? 20.450 12.077 -15.015 1.00 89.75 263 LYS A O 1
ATOM 2083 N N . SER A 1 264 ? 20.493 10.411 -13.518 1.00 88.44 264 SER A N 1
ATOM 2084 C CA . SER A 1 264 ? 21.435 11.082 -12.614 1.00 88.44 264 SER A CA 1
ATOM 2085 C C . SER A 1 264 ? 22.840 11.255 -13.210 1.00 88.44 264 SER A C 1
ATOM 2087 O O . SER A 1 264 ? 23.569 12.146 -12.779 1.00 88.44 264 SER A O 1
ATOM 2089 N N . HIS A 1 265 ? 23.197 10.451 -14.218 1.00 86.25 265 HIS A N 1
ATOM 2090 C CA . HIS A 1 265 ? 24.480 10.527 -14.917 1.00 86.25 265 HIS A CA 1
ATOM 2091 C C . HIS A 1 265 ? 24.410 11.302 -16.238 1.00 86.25 265 HIS A C 1
ATOM 2093 O O . HIS A 1 265 ? 25.338 12.043 -16.548 1.00 86.25 265 HIS A O 1
ATOM 2099 N N . LEU A 1 266 ? 23.340 11.121 -17.020 1.00 83.88 266 LEU A N 1
ATOM 2100 C CA . LEU A 1 266 ? 23.251 11.603 -18.407 1.00 83.88 266 LEU A CA 1
ATOM 2101 C C . LEU A 1 266 ? 22.214 12.714 -18.629 1.00 83.88 266 LEU A C 1
ATOM 2103 O O . LEU A 1 266 ? 22.175 13.296 -19.710 1.00 83.88 266 LEU A O 1
ATOM 2107 N N . GLY A 1 267 ? 21.382 13.027 -17.633 1.00 81.25 267 GLY A N 1
ATOM 2108 C CA . GLY A 1 267 ? 20.267 13.960 -17.789 1.00 81.25 267 GLY A CA 1
ATOM 2109 C C . GLY A 1 267 ? 19.007 13.300 -18.360 1.00 81.25 267 GLY A C 1
ATOM 2110 O O . GLY A 1 267 ? 18.791 12.099 -18.211 1.00 81.25 267 GLY A O 1
ATOM 2111 N N . ASP A 1 268 ? 18.111 14.098 -18.941 1.00 78.44 268 ASP A N 1
ATOM 2112 C CA . ASP A 1 268 ? 16.795 13.626 -19.387 1.00 78.44 268 ASP A CA 1
ATOM 2113 C C . ASP A 1 268 ? 16.815 12.852 -20.717 1.00 78.44 268 ASP A C 1
ATOM 2115 O O . ASP A 1 268 ? 17.659 13.071 -21.583 1.00 78.44 268 ASP A O 1
ATOM 2119 N N . PHE A 1 269 ? 15.826 11.966 -20.889 1.00 71.00 269 PHE A N 1
ATOM 2120 C CA . PHE A 1 269 ? 15.633 11.135 -22.086 1.00 71.00 269 PHE A CA 1
ATOM 2121 C C . PHE A 1 269 ? 14.347 11.517 -22.823 1.00 71.00 269 PHE A C 1
ATOM 2123 O O . PHE A 1 269 ? 13.351 11.877 -22.193 1.00 71.00 269 PHE A O 1
ATOM 2130 N N . ARG A 1 270 ? 14.329 11.347 -24.154 1.00 70.25 270 ARG A N 1
ATOM 2131 C CA . ARG A 1 270 ? 13.120 11.556 -24.978 1.00 70.25 270 ARG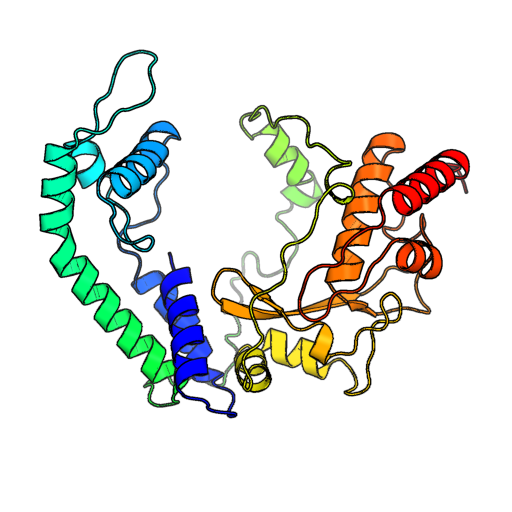 A CA 1
ATOM 2132 C C . ARG A 1 270 ? 12.020 10.521 -24.714 1.00 70.25 270 ARG A C 1
ATOM 2134 O O . ARG A 1 270 ? 10.846 10.878 -24.693 1.00 70.25 270 ARG A O 1
ATOM 2141 N N . ASP A 1 271 ? 12.385 9.252 -24.526 1.00 76.19 271 ASP A N 1
ATOM 2142 C CA . ASP A 1 271 ? 11.462 8.160 -24.191 1.00 76.19 271 ASP A CA 1
ATOM 2143 C C . ASP A 1 271 ? 11.956 7.448 -22.923 1.00 76.19 271 ASP A C 1
ATOM 2145 O O . ASP A 1 271 ? 13.151 7.252 -22.712 1.00 76.19 271 ASP A O 1
ATOM 2149 N N . SER A 1 272 ? 11.021 7.059 -22.054 1.00 80.12 272 SER A N 1
ATOM 2150 C CA . SER A 1 272 ? 11.345 6.377 -20.799 1.00 80.12 272 SER A CA 1
ATOM 2151 C C . SER A 1 272 ? 11.920 4.980 -20.999 1.00 80.12 272 SER A C 1
ATOM 2153 O O . SER A 1 272 ? 12.429 4.446 -20.029 1.00 80.12 272 SER A O 1
ATOM 2155 N N . TYR A 1 273 ? 11.829 4.394 -22.192 1.00 82.88 273 TYR A N 1
ATOM 2156 C CA . TYR A 1 273 ? 12.197 3.010 -22.487 1.00 82.88 273 TYR A CA 1
ATOM 2157 C C . TYR A 1 273 ? 13.288 2.881 -23.562 1.00 82.88 273 TYR A C 1
ATOM 2159 O O . TYR A 1 273 ? 13.759 1.776 -23.805 1.00 82.88 273 TYR A O 1
ATOM 2167 N N . SER A 1 274 ? 13.714 3.972 -24.211 1.00 85.44 274 SER A N 1
ATOM 2168 C CA . SER A 1 274 ? 14.652 3.903 -25.346 1.00 85.44 274 SER A CA 1
ATOM 2169 C C . SER A 1 274 ? 16.080 3.507 -24.967 1.00 85.44 274 SER A C 1
ATOM 2171 O O . SER A 1 274 ? 16.818 3.024 -25.816 1.00 85.44 274 SER A O 1
ATOM 2173 N N . PHE A 1 275 ? 16.480 3.693 -23.709 1.00 88.19 275 PHE A N 1
ATOM 2174 C CA . PHE A 1 275 ? 17.856 3.456 -23.260 1.00 88.19 275 PHE A CA 1
ATOM 2175 C C . PHE A 1 275 ? 18.152 1.988 -22.896 1.00 88.19 275 PHE A C 1
ATOM 2177 O O . PHE A 1 275 ? 19.287 1.661 -22.562 1.00 88.19 275 PHE A O 1
ATOM 2184 N N . VAL A 1 276 ? 17.146 1.105 -22.900 1.00 91.62 276 VAL A N 1
ATOM 2185 C CA . VAL A 1 276 ? 17.299 -0.306 -22.516 1.00 91.62 276 VAL A CA 1
ATOM 2186 C C . VAL A 1 276 ? 16.321 -1.178 -23.295 1.00 91.62 276 VAL A C 1
ATOM 2188 O O . VAL A 1 276 ? 15.148 -0.839 -23.426 1.00 91.62 276 VAL A O 1
ATOM 2191 N N . SER A 1 277 ? 16.775 -2.322 -23.803 1.00 92.56 277 SER A N 1
ATOM 2192 C CA . SER A 1 277 ? 15.893 -3.285 -24.471 1.00 92.56 277 SER A CA 1
ATOM 2193 C C . SER A 1 277 ? 15.149 -4.194 -23.473 1.00 92.56 277 SER A C 1
ATOM 2195 O O . SER A 1 277 ? 15.631 -4.429 -22.358 1.00 92.56 277 SER A O 1
ATOM 2197 N N . PRO A 1 278 ? 14.004 -4.787 -23.868 1.00 94.25 278 PRO A N 1
ATOM 2198 C CA . PRO A 1 278 ? 13.294 -5.781 -23.059 1.00 94.25 278 PRO A CA 1
ATOM 2199 C C . PRO A 1 278 ? 14.184 -6.940 -22.579 1.00 94.25 278 PRO A C 1
ATOM 2201 O O . PRO A 1 278 ? 14.109 -7.346 -21.418 1.00 94.25 278 PRO A O 1
ATOM 2204 N N . ASN A 1 279 ? 15.065 -7.441 -23.452 1.00 94.44 279 ASN A N 1
ATOM 2205 C CA . ASN A 1 279 ? 15.964 -8.558 -23.151 1.00 94.44 279 ASN A CA 1
ATOM 2206 C C . ASN A 1 279 ? 17.070 -8.172 -22.162 1.00 94.44 279 ASN A C 1
ATOM 2208 O O . ASN A 1 279 ? 17.406 -8.962 -21.282 1.00 94.44 279 ASN A O 1
ATOM 2212 N N . GLU A 1 280 ? 17.614 -6.959 -22.266 1.00 94.75 280 GLU A N 1
ATOM 2213 C CA . GLU A 1 280 ? 18.593 -6.451 -21.299 1.00 94.75 280 GLU A CA 1
ATOM 2214 C C . GLU A 1 280 ? 17.970 -6.281 -19.913 1.00 94.75 280 GLU A C 1
ATOM 2216 O O . GLU A 1 280 ? 18.576 -6.684 -18.918 1.00 94.75 280 GLU A O 1
ATOM 2221 N N . LEU A 1 281 ? 16.734 -5.768 -19.840 1.00 95.56 281 LEU A N 1
ATOM 2222 C CA . LEU A 1 281 ? 16.010 -5.682 -18.572 1.00 95.56 281 LEU A CA 1
ATOM 2223 C C . LEU A 1 281 ? 15.718 -7.077 -17.995 1.00 95.56 281 LEU A C 1
ATOM 2225 O O . LEU A 1 281 ? 15.887 -7.295 -16.797 1.00 95.56 281 LEU A O 1
ATOM 2229 N N . ALA A 1 282 ? 15.296 -8.030 -18.830 1.00 96.12 282 ALA A N 1
ATOM 2230 C CA . ALA A 1 282 ? 15.078 -9.412 -18.402 1.00 96.12 282 ALA A CA 1
ATOM 2231 C C . ALA A 1 282 ? 16.367 -10.047 -17.860 1.00 96.12 282 ALA A C 1
ATOM 2233 O O . ALA A 1 282 ? 16.319 -10.788 -16.877 1.00 96.12 282 ALA A O 1
ATOM 2234 N N . GLY A 1 283 ? 17.512 -9.708 -18.461 1.00 95.62 283 GLY A N 1
ATOM 2235 C CA . GLY A 1 283 ? 18.832 -10.159 -18.042 1.00 95.62 283 GLY A CA 1
ATOM 2236 C C . GLY A 1 283 ? 19.116 -9.863 -16.575 1.00 95.62 283 GLY A C 1
ATOM 2237 O O . GLY A 1 283 ? 19.596 -10.740 -15.882 1.00 95.62 283 GLY A O 1
ATOM 2238 N N . ILE A 1 284 ? 18.738 -8.695 -16.058 1.00 95.69 284 ILE A N 1
ATOM 2239 C CA . ILE A 1 284 ? 19.098 -8.284 -14.690 1.00 95.69 284 ILE A CA 1
ATOM 2240 C C . ILE A 1 284 ? 18.084 -8.712 -13.615 1.00 95.69 284 ILE A C 1
ATOM 2242 O O . ILE A 1 284 ? 18.330 -8.518 -12.421 1.00 95.69 284 ILE A O 1
ATOM 2246 N N . ILE A 1 285 ? 16.936 -9.269 -14.016 1.00 95.50 285 ILE A N 1
ATOM 2247 C CA . ILE A 1 285 ? 15.802 -9.575 -13.135 1.00 95.50 285 ILE A CA 1
ATOM 2248 C C . ILE A 1 285 ? 15.826 -11.038 -12.676 1.00 95.50 285 ILE A C 1
ATOM 2250 O O . ILE A 1 285 ? 15.883 -11.976 -13.469 1.00 95.50 285 ILE A O 1
ATOM 2254 N N . LEU A 1 286 ? 15.659 -11.238 -11.370 1.00 93.62 286 LEU A N 1
ATOM 2255 C CA . LEU A 1 286 ? 15.296 -12.510 -10.754 1.00 93.62 286 LEU A CA 1
ATOM 2256 C C . LEU A 1 286 ? 13.800 -12.492 -10.389 1.00 93.62 286 LEU A C 1
ATOM 2258 O O . LEU A 1 286 ? 13.393 -11.801 -9.444 1.00 93.62 286 LEU A O 1
ATOM 2262 N N . PRO A 1 287 ? 12.942 -13.215 -11.136 1.00 93.12 287 PRO A N 1
ATOM 2263 C CA . PRO A 1 287 ? 11.520 -13.283 -10.842 1.00 93.12 287 PRO A CA 1
ATOM 2264 C C . PRO A 1 287 ? 11.240 -14.022 -9.537 1.00 93.12 287 PRO A C 1
ATOM 2266 O O . PRO A 1 287 ? 11.661 -15.159 -9.356 1.00 93.12 287 PRO A O 1
ATOM 2269 N N . ILE A 1 288 ? 10.461 -13.390 -8.659 1.00 91.00 288 ILE A N 1
ATOM 2270 C CA . ILE A 1 288 ? 9.929 -14.014 -7.448 1.00 91.00 288 ILE A CA 1
ATOM 2271 C C . IL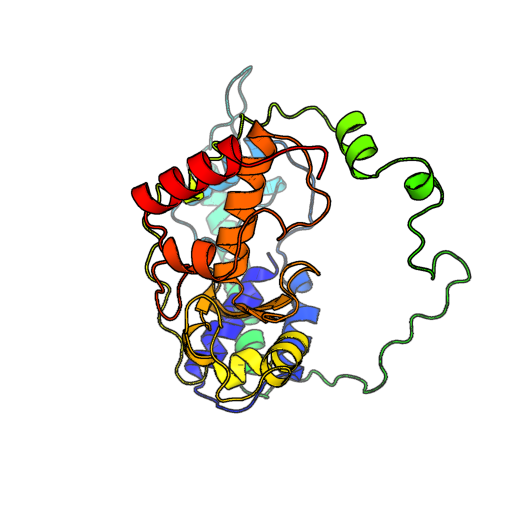E A 1 288 ? 8.401 -13.999 -7.560 1.00 91.00 288 ILE A C 1
ATOM 2273 O O . ILE A 1 288 ? 7.818 -12.927 -7.757 1.00 91.00 288 ILE A O 1
ATOM 2277 N N . PRO A 1 289 ? 7.720 -15.153 -7.497 1.00 91.19 289 PRO A N 1
ATOM 2278 C CA . PRO A 1 289 ? 6.263 -15.191 -7.440 1.00 91.19 289 PRO A CA 1
ATOM 2279 C C . PRO A 1 289 ? 5.735 -14.403 -6.238 1.00 91.19 289 PRO A C 1
ATOM 2281 O O . PRO A 1 289 ? 6.295 -14.482 -5.146 1.00 91.19 289 PRO A O 1
ATOM 2284 N N . HIS A 1 290 ? 4.664 -13.641 -6.449 1.00 92.06 290 HIS A N 1
ATOM 2285 C CA . HIS A 1 290 ? 3.945 -12.893 -5.412 1.00 92.06 290 HIS A CA 1
ATOM 2286 C C . HIS A 1 290 ? 4.772 -11.860 -4.631 1.00 92.06 290 HIS A C 1
ATOM 2288 O O . HIS A 1 290 ? 4.381 -11.422 -3.549 1.00 92.06 290 HIS A O 1
ATOM 2294 N N . ALA A 1 291 ? 5.918 -11.449 -5.173 1.00 89.94 291 ALA A N 1
ATOM 2295 C CA . ALA A 1 291 ? 6.787 -10.453 -4.565 1.00 89.94 291 ALA A CA 1
ATOM 2296 C C . ALA A 1 291 ? 7.480 -9.592 -5.627 1.00 89.94 291 ALA A C 1
ATOM 2298 O O . ALA A 1 291 ? 7.439 -9.888 -6.830 1.00 89.94 291 ALA A O 1
ATOM 2299 N N . ASP A 1 292 ? 8.110 -8.515 -5.163 1.00 90.19 292 ASP A N 1
ATOM 2300 C CA . ASP A 1 292 ? 9.017 -7.701 -5.969 1.00 90.19 292 ASP A CA 1
ATOM 2301 C C . ASP A 1 292 ? 10.146 -8.559 -6.562 1.00 90.19 292 ASP A C 1
ATOM 2303 O O . ASP A 1 292 ? 10.559 -9.576 -5.999 1.00 90.19 292 ASP A O 1
ATOM 2307 N N . HIS A 1 293 ? 10.654 -8.131 -7.715 1.00 91.94 293 HIS A N 1
ATOM 2308 C CA . HIS A 1 293 ? 11.825 -8.749 -8.323 1.00 91.94 293 HIS A CA 1
ATOM 2309 C C . HIS A 1 293 ? 13.066 -8.538 -7.468 1.00 91.94 293 HIS A C 1
ATOM 2311 O O . HIS A 1 293 ? 13.269 -7.454 -6.934 1.00 91.94 293 HIS A O 1
ATOM 2317 N N . GLN A 1 294 ? 13.923 -9.553 -7.402 1.00 91.69 294 GLN A N 1
ATOM 2318 C CA . GLN A 1 294 ? 15.311 -9.330 -7.020 1.00 91.69 294 GLN A CA 1
ATOM 2319 C C . GLN A 1 294 ? 16.106 -8.905 -8.251 1.00 91.69 294 GLN A C 1
ATOM 2321 O O . GLN A 1 294 ? 15.792 -9.301 -9.375 1.00 91.69 294 GLN A O 1
ATOM 2326 N N . VAL A 1 295 ? 17.128 -8.088 -8.037 1.00 93.56 295 VAL A N 1
ATOM 2327 C CA . VAL A 1 295 ? 18.030 -7.627 -9.090 1.00 93.56 295 VAL A CA 1
ATOM 2328 C C . VAL A 1 295 ? 19.370 -8.315 -8.899 1.00 93.56 295 VAL A C 1
ATOM 2330 O O . VAL A 1 295 ? 19.813 -8.500 -7.769 1.00 93.56 295 VAL A O 1
ATOM 2333 N N . ARG A 1 296 ? 20.013 -8.712 -9.998 1.00 93.62 296 ARG A N 1
ATOM 2334 C CA . ARG A 1 296 ? 21.386 -9.228 -9.985 1.00 93.62 296 ARG A CA 1
ATOM 2335 C C . ARG A 1 296 ? 22.354 -8.044 -10.016 1.00 93.62 296 ARG A C 1
ATOM 2337 O O . ARG A 1 296 ? 22.493 -7.439 -11.082 1.00 93.62 296 ARG A O 1
ATOM 2344 N N . PRO A 1 297 ? 23.041 -7.704 -8.907 1.00 92.81 297 PRO A N 1
ATOM 2345 C CA . PRO A 1 297 ? 23.773 -6.439 -8.814 1.00 92.81 297 PRO A CA 1
ATOM 2346 C C . PRO A 1 297 ? 24.863 -6.313 -9.885 1.00 92.81 297 PRO A C 1
ATOM 2348 O O . PRO A 1 297 ? 24.892 -5.332 -10.620 1.00 92.81 297 PRO A O 1
ATOM 2351 N N . ALA A 1 298 ? 25.670 -7.363 -10.069 1.00 92.38 298 ALA A N 1
ATOM 2352 C CA . ALA A 1 298 ? 26.766 -7.381 -11.041 1.00 92.38 298 ALA A CA 1
ATOM 2353 C C . ALA A 1 298 ? 26.305 -7.309 -12.511 1.00 92.38 298 ALA A C 1
ATOM 2355 O O . ALA A 1 298 ? 27.026 -6.818 -13.377 1.00 92.38 298 ALA A O 1
ATOM 2356 N N . GLU A 1 299 ? 25.120 -7.825 -12.840 1.00 94.19 299 GLU A N 1
ATOM 2357 C CA . GLU A 1 299 ? 24.561 -7.717 -14.196 1.00 94.19 299 GLU A CA 1
ATOM 2358 C C . GLU A 1 299 ? 23.954 -6.338 -14.435 1.00 94.19 299 GLU A C 1
ATOM 2360 O O . GLU A 1 299 ? 24.158 -5.756 -15.498 1.00 94.19 299 GLU A O 1
ATOM 2365 N N . ALA A 1 300 ? 23.268 -5.795 -13.431 1.00 93.88 300 ALA A N 1
ATOM 2366 C CA . ALA A 1 300 ? 22.697 -4.461 -13.495 1.00 93.88 300 ALA A CA 1
ATOM 2367 C C . ALA A 1 300 ? 23.776 -3.368 -13.563 1.00 93.88 300 ALA A C 1
ATOM 2369 O O . ALA A 1 300 ? 23.608 -2.407 -14.310 1.00 93.88 300 ALA A O 1
ATOM 2370 N N . GLU A 1 301 ? 24.906 -3.539 -12.875 1.00 94.00 301 GLU A N 1
ATOM 2371 C CA . GLU A 1 301 ? 26.052 -2.632 -12.984 1.00 94.00 301 GLU A CA 1
ATOM 2372 C C . GLU A 1 301 ? 26.715 -2.697 -14.366 1.00 94.00 301 GLU A C 1
ATOM 2374 O O . GLU A 1 301 ? 26.934 -1.663 -14.991 1.00 94.00 301 GLU A O 1
ATOM 2379 N N . ARG A 1 302 ? 26.930 -3.901 -14.917 1.00 94.12 302 ARG A N 1
ATOM 2380 C CA . ARG A 1 302 ? 27.437 -4.056 -16.294 1.00 94.12 302 ARG A CA 1
ATOM 2381 C C . ARG A 1 302 ? 26.514 -3.421 -17.332 1.00 94.12 302 ARG A C 1
ATOM 2383 O O . ARG A 1 302 ? 26.994 -2.784 -18.269 1.00 94.12 302 ARG A O 1
ATOM 2390 N N . LEU A 1 303 ? 25.200 -3.592 -17.175 1.00 94.12 303 LEU A N 1
ATOM 2391 C CA . LEU A 1 303 ? 24.214 -2.964 -18.051 1.00 94.12 303 LEU A CA 1
ATOM 2392 C C . LEU A 1 303 ? 24.275 -1.437 -17.942 1.00 94.12 303 LEU A C 1
ATOM 2394 O O . LEU A 1 303 ? 24.293 -0.764 -18.968 1.00 94.12 303 LEU A O 1
ATOM 2398 N N . LEU A 1 304 ? 24.372 -0.893 -16.726 1.00 92.94 304 LEU A N 1
ATOM 2399 C CA . LEU A 1 304 ? 24.534 0.543 -16.513 1.00 92.94 304 LEU A CA 1
ATOM 2400 C C . LEU A 1 304 ? 25.792 1.069 -17.219 1.00 92.94 304 LEU A C 1
ATOM 2402 O O . LEU A 1 304 ? 25.688 2.004 -18.006 1.00 92.94 304 LEU A O 1
ATOM 2406 N N . SER A 1 305 ? 26.957 0.440 -17.026 1.00 92.56 305 SER A N 1
ATOM 2407 C CA . SER A 1 305 ? 28.200 0.849 -17.700 1.00 92.56 305 SER A CA 1
ATOM 2408 C C . SER A 1 305 ? 28.075 0.826 -19.226 1.00 92.56 305 SER A C 1
ATOM 2410 O O . SER A 1 305 ? 28.551 1.742 -19.900 1.00 92.56 305 SER A O 1
ATOM 2412 N N . LYS A 1 306 ? 27.398 -0.191 -19.778 1.00 92.75 306 LYS A N 1
ATOM 2413 C CA . LYS A 1 306 ? 27.112 -0.293 -21.215 1.00 92.75 306 LYS A CA 1
ATOM 2414 C C . LYS A 1 306 ? 26.242 0.870 -21.699 1.00 92.75 306 LYS A C 1
ATOM 2416 O O . LYS A 1 306 ? 26.570 1.478 -22.713 1.00 92.75 306 LYS A O 1
ATOM 2421 N N . ILE A 1 307 ? 25.167 1.193 -20.978 1.00 90.88 307 ILE A N 1
ATOM 2422 C CA . ILE A 1 307 ? 24.273 2.312 -21.315 1.00 90.88 307 ILE A CA 1
ATOM 2423 C C . ILE A 1 307 ? 25.049 3.631 -21.285 1.00 90.88 307 ILE A C 1
ATOM 2425 O O . ILE A 1 307 ? 24.988 4.391 -22.244 1.00 90.88 307 ILE A O 1
ATOM 2429 N N . LEU A 1 308 ? 25.832 3.874 -20.230 1.00 88.75 308 LEU A N 1
ATOM 2430 C CA . LEU A 1 308 ? 26.602 5.112 -20.073 1.00 88.75 308 LEU A CA 1
ATOM 2431 C C . LEU A 1 308 ? 27.681 5.293 -21.149 1.00 88.75 308 LEU A C 1
ATOM 2433 O O . LEU A 1 308 ? 27.982 6.421 -21.520 1.00 88.75 308 LEU A O 1
ATOM 2437 N N . THR A 1 309 ? 28.247 4.197 -21.659 1.00 87.31 309 THR A N 1
ATOM 2438 C CA . THR A 1 309 ? 29.283 4.239 -22.706 1.00 87.31 309 THR A CA 1
ATOM 2439 C C . THR A 1 309 ? 28.683 4.421 -24.102 1.00 87.31 309 THR A C 1
ATOM 2441 O O . THR A 1 309 ? 29.275 5.081 -24.952 1.00 87.31 309 THR A O 1
ATOM 2444 N N . ASN A 1 310 ? 27.507 3.838 -24.347 1.00 81.56 310 ASN A N 1
ATOM 2445 C CA . ASN A 1 310 ? 26.876 3.829 -25.666 1.00 81.56 310 ASN A CA 1
ATOM 2446 C C . ASN A 1 310 ? 25.898 4.991 -25.886 1.00 81.56 310 ASN A C 1
ATOM 2448 O O . ASN A 1 310 ? 25.462 5.197 -27.017 1.00 81.56 310 ASN A O 1
ATOM 2452 N N . TYR A 1 311 ? 25.526 5.730 -24.838 1.00 69.50 311 TYR A N 1
ATOM 2453 C CA . TYR A 1 311 ? 24.586 6.835 -24.969 1.00 69.50 311 TYR A CA 1
ATOM 2454 C C . TYR A 1 311 ? 25.228 8.019 -25.695 1.00 69.50 311 TYR A C 1
ATOM 2456 O O . TYR A 1 311 ? 26.108 8.697 -25.163 1.00 69.50 311 TYR A O 1
ATOM 2464 N N . ARG A 1 312 ? 24.755 8.279 -26.915 1.00 62.50 312 ARG A N 1
ATOM 2465 C CA . ARG A 1 312 ? 25.046 9.495 -27.670 1.00 62.50 312 ARG A CA 1
ATOM 2466 C C . ARG A 1 312 ? 23.825 10.415 -27.571 1.00 62.50 312 ARG A C 1
ATOM 2468 O O . ARG A 1 312 ? 22.750 9.992 -27.975 1.00 62.50 312 ARG A O 1
ATOM 2475 N N . PRO A 1 313 ? 23.956 11.640 -27.034 1.00 56.28 313 PRO A N 1
ATOM 2476 C CA . PRO A 1 313 ? 22.813 12.534 -26.831 1.00 56.28 313 PRO A CA 1
ATOM 2477 C C . PRO A 1 313 ? 22.114 13.000 -28.125 1.00 56.28 313 PRO A C 1
ATOM 2479 O O . PRO A 1 313 ? 21.001 13.520 -28.040 1.00 56.28 313 PRO A O 1
ATOM 2482 N N . ASP A 1 314 ? 22.740 12.802 -29.293 1.00 49.31 314 ASP A N 1
ATOM 2483 C CA . ASP A 1 314 ? 22.337 13.389 -30.581 1.00 49.31 314 ASP A CA 1
ATOM 2484 C C . ASP A 1 314 ? 21.830 12.378 -31.641 1.00 49.31 314 ASP A C 1
ATOM 2486 O O . ASP A 1 314 ? 21.592 12.775 -32.783 1.00 49.31 314 ASP A O 1
ATOM 2490 N N . GLU A 1 315 ? 21.627 11.101 -31.287 1.00 42.09 315 GLU A N 1
ATOM 2491 C CA . GLU A 1 315 ? 20.941 10.083 -32.121 1.00 42.09 315 GLU A CA 1
ATOM 2492 C C . GLU A 1 315 ? 19.576 9.704 -31.513 1.00 42.09 315 GLU A C 1
ATOM 2494 O O . GLU A 1 315 ? 18.583 9.636 -32.276 1.00 42.09 315 GLU A O 1
#